Protein AF-W8EZS2-F1 (afdb_monomer_lite)

Foldseek 3Di:
DDDPVVVVPQALWDFDDPVQVVQFLVQLQVQLPDPDDLLRLLQQQDDPNFGFFWFKHFVVVVVCQLPQPQFFKKFWFWTWDWDDDPVDPDIGTYIWIWIFGAHPVRHTRGTIITGSDTDHDQDPDPPPDDDDPLVNQVNQFSVVSNVCSVVSNHDQQQQAALVTGNGGAMGGSVQVCVQCVLDPQFRMKIKGKTWDWDFDPPDDDDDPTDIDIHIWIKIFTFHDDDPPNVPVVCVVVVPDDDDDDDDDDGDRRDGIDTRPPDDHNVD

Structure (mmCIF, N/CA/C/O backbone):
data_AF-W8EZS2-F1
#
_entry.id   AF-W8EZS2-F1
#
loop_
_atom_site.group_PDB
_atom_site.id
_atom_site.type_symbol
_atom_site.label_atom_id
_atom_site.label_alt_id
_atom_site.label_comp_id
_atom_site.label_asym_id
_atom_site.label_entity_id
_atom_site.label_seq_id
_atom_site.pdbx_PDB_ins_code
_atom_site.Cartn_x
_atom_site.Cartn_y
_atom_site.Cartn_z
_atom_site.occupancy
_atom_site.B_iso_or_equiv
_atom_site.auth_seq_id
_atom_site.auth_comp_id
_atom_site.auth_asym_id
_atom_site.auth_atom_id
_atom_site.pdbx_PDB_model_num
ATOM 1 N N . MET A 1 1 ? -6.255 6.259 36.143 1.00 39.00 1 MET A N 1
ATOM 2 C CA . MET A 1 1 ? -6.232 7.577 35.479 1.00 39.00 1 MET A CA 1
ATOM 3 C C . MET A 1 1 ? -4.845 7.708 34.880 1.00 39.00 1 MET A C 1
ATOM 5 O O . MET A 1 1 ? -3.904 7.893 35.636 1.00 39.00 1 MET A O 1
ATOM 9 N N . ILE A 1 2 ? -4.689 7.408 33.590 1.00 38.88 2 ILE A N 1
ATOM 10 C CA . ILE A 1 2 ? -3.393 7.542 32.910 1.00 38.88 2 ILE A CA 1
ATOM 11 C C . ILE A 1 2 ? -3.290 9.003 32.474 1.00 38.88 2 ILE A C 1
ATOM 13 O O . ILE A 1 2 ? -4.249 9.541 31.923 1.00 38.88 2 ILE A O 1
ATOM 17 N N . ASP A 1 3 ? -2.176 9.636 32.821 1.00 40.31 3 ASP A N 1
ATOM 18 C CA . ASP A 1 3 ? -1.890 11.050 32.593 1.00 40.31 3 ASP A CA 1
ATOM 19 C C . ASP A 1 3 ? -1.897 11.386 31.088 1.00 40.31 3 ASP A C 1
ATOM 21 O O . ASP A 1 3 ? -1.366 10.631 30.266 1.00 40.31 3 ASP A O 1
ATOM 25 N N . ALA A 1 4 ? -2.494 12.524 30.728 1.00 42.69 4 ALA A N 1
ATOM 26 C CA . ALA A 1 4 ? -2.573 13.027 29.359 1.00 42.69 4 ALA A CA 1
ATOM 27 C C . ALA A 1 4 ? -1.178 13.273 28.750 1.00 42.69 4 ALA A C 1
ATOM 29 O O . ALA A 1 4 ? -1.006 13.141 27.536 1.00 42.69 4 ALA A O 1
ATOM 30 N N . ASP A 1 5 ? -0.161 13.524 29.581 1.00 39.09 5 ASP A N 1
ATOM 31 C CA . ASP A 1 5 ? 1.232 13.638 29.130 1.00 39.09 5 ASP A CA 1
ATOM 32 C C . ASP A 1 5 ? 1.891 12.274 28.851 1.00 39.09 5 ASP A C 1
ATOM 34 O O . ASP A 1 5 ? 2.787 12.177 28.011 1.00 39.09 5 ASP A O 1
ATOM 38 N N . THR A 1 6 ? 1.383 11.181 29.437 1.00 36.75 6 THR A N 1
ATOM 39 C CA . THR A 1 6 ? 1.792 9.813 29.058 1.00 36.75 6 THR A CA 1
ATOM 40 C C . THR A 1 6 ? 1.164 9.400 27.720 1.00 36.75 6 THR A C 1
ATOM 42 O O . THR A 1 6 ? 1.800 8.710 26.927 1.00 36.75 6 THR A O 1
ATOM 45 N N . GLN A 1 7 ? -0.042 9.888 27.399 1.00 39.47 7 GLN A N 1
ATOM 46 C CA . GLN A 1 7 ? -0.654 9.693 26.075 1.00 39.47 7 GLN A CA 1
ATOM 47 C C . GLN A 1 7 ? 0.057 10.470 24.957 1.00 39.47 7 GLN A C 1
ATOM 49 O O . GLN A 1 7 ? 0.076 10.012 23.816 1.00 39.47 7 GLN A O 1
ATOM 54 N N . LYS A 1 8 ? 0.680 11.613 25.268 1.00 38.09 8 LYS A N 1
ATOM 55 C CA . LYS A 1 8 ? 1.351 12.475 24.279 1.00 38.09 8 LYS A CA 1
ATOM 56 C C . LYS A 1 8 ? 2.717 11.957 23.806 1.00 38.09 8 LYS A C 1
ATOM 58 O O . LYS A 1 8 ? 3.214 12.416 22.784 1.00 38.09 8 LYS A O 1
ATOM 63 N N . SER A 1 9 ? 3.312 11.012 24.535 1.00 40.28 9 SER A N 1
ATOM 64 C CA . SER A 1 9 ? 4.670 10.490 24.298 1.00 40.28 9 SER A CA 1
ATOM 65 C C . SER A 1 9 ? 4.704 9.118 23.593 1.00 40.28 9 SER A C 1
ATOM 67 O O . SER A 1 9 ? 5.762 8.664 23.163 1.00 40.28 9 SER A O 1
ATOM 69 N N . LEU A 1 10 ? 3.558 8.441 23.444 1.00 43.66 10 LEU A N 1
ATOM 70 C CA . LEU A 1 10 ? 3.517 7.007 23.104 1.00 43.66 10 LEU A CA 1
ATOM 71 C C . LEU A 1 10 ? 2.937 6.655 21.728 1.00 43.66 10 LEU A C 1
ATOM 73 O O . LEU A 1 10 ? 2.826 5.472 21.421 1.00 43.66 10 LEU A O 1
ATOM 77 N N . LEU A 1 11 ? 2.592 7.642 20.899 1.00 53.47 11 LEU A N 1
ATOM 78 C CA . LEU A 1 11 ? 2.133 7.398 19.531 1.00 53.47 11 LEU A CA 1
ATOM 79 C C . LEU A 1 11 ? 2.961 8.235 18.553 1.00 53.47 11 LEU A C 1
ATOM 81 O O . LEU A 1 11 ? 2.702 9.421 18.363 1.00 53.47 11 LEU A O 1
ATOM 85 N N . LYS A 1 12 ? 3.974 7.627 17.927 1.00 65.50 12 LYS A N 1
ATOM 86 C CA . LYS A 1 12 ? 4.725 8.213 16.801 1.00 65.50 12 LYS A CA 1
ATOM 87 C C . LYS A 1 12 ? 3.936 8.159 15.498 1.00 65.50 12 LYS A C 1
ATOM 89 O O . LYS A 1 12 ? 4.424 8.602 14.461 1.00 65.50 12 LYS A O 1
ATOM 94 N N . THR A 1 13 ? 2.727 7.612 15.523 1.00 64.81 13 THR A N 1
ATOM 95 C CA . THR A 1 13 ? 1.871 7.565 14.347 1.00 64.81 13 THR A CA 1
ATOM 96 C C . THR A 1 13 ? 1.404 8.949 13.917 1.00 64.81 13 THR A C 1
ATOM 98 O O . THR A 1 13 ? 0.951 9.766 14.719 1.00 64.81 13 THR A O 1
ATOM 101 N N . ARG A 1 14 ? 1.452 9.179 12.605 1.00 82.88 14 ARG A N 1
ATOM 102 C CA . ARG A 1 14 ? 0.989 10.410 11.983 1.00 82.88 14 ARG A CA 1
ATOM 103 C C . ARG A 1 14 ? -0.440 10.251 11.466 1.00 82.88 14 ARG A C 1
ATOM 105 O O . ARG A 1 14 ? -0.706 9.465 10.555 1.00 82.88 14 ARG A O 1
ATOM 112 N N . LEU A 1 15 ? -1.348 11.024 12.051 1.00 92.50 15 LEU A N 1
ATOM 113 C CA . LEU A 1 15 ? -2.693 11.240 11.523 1.00 92.50 15 LEU A CA 1
ATOM 114 C C . LEU A 1 15 ? -2.638 12.287 10.411 1.00 92.50 15 LEU A C 1
ATOM 116 O O . LEU A 1 15 ? -1.859 13.238 10.508 1.00 92.50 15 LEU A O 1
ATOM 120 N N . ILE A 1 16 ? -3.475 12.124 9.391 1.00 95.38 16 ILE A N 1
ATOM 121 C CA . ILE A 1 16 ? -3.675 13.137 8.350 1.00 95.38 16 ILE A CA 1
ATOM 122 C C . ILE A 1 16 ? -5.139 13.576 8.305 1.00 95.38 16 ILE A C 1
ATOM 124 O O . ILE A 1 16 ? -6.050 12.829 8.675 1.00 95.38 16 ILE A O 1
ATOM 128 N N . SER A 1 17 ? -5.366 14.811 7.874 1.00 96.81 17 SER A N 1
ATOM 129 C CA . SER A 1 17 ? -6.704 15.356 7.646 1.00 96.81 17 SER A CA 1
ATOM 130 C C . SER A 1 17 ? -7.375 14.726 6.417 1.00 96.81 17 SER A C 1
ATOM 132 O O . SER A 1 17 ? -6.712 14.140 5.562 1.00 96.81 17 SER A O 1
ATOM 134 N N . SER A 1 18 ? -8.699 14.885 6.286 1.00 97.06 18 SER A N 1
ATOM 135 C CA . SER A 1 18 ? -9.408 14.455 5.068 1.00 97.06 18 SER A CA 1
ATOM 136 C C . SER A 1 18 ? -8.905 15.177 3.821 1.00 97.06 18 SER A C 1
ATOM 138 O O . SER A 1 18 ? -8.807 14.559 2.771 1.00 97.06 18 SER A O 1
ATOM 140 N N . LEU A 1 19 ? -8.543 16.459 3.948 1.00 97.44 19 LEU A N 1
ATOM 141 C CA . LEU A 1 19 ? -7.996 17.232 2.837 1.00 97.44 19 LEU A CA 1
ATOM 142 C C . LEU A 1 19 ? -6.654 16.655 2.370 1.00 97.44 19 LEU A C 1
ATOM 144 O O . LEU A 1 19 ? -6.478 16.420 1.181 1.00 97.44 19 LEU A O 1
ATOM 148 N N . GLU A 1 20 ? -5.739 16.362 3.301 1.00 97.12 20 GLU A N 1
ATOM 149 C CA . GLU A 1 20 ? -4.461 15.716 2.969 1.00 97.12 20 GLU A CA 1
ATOM 150 C C . GLU A 1 20 ? -4.674 14.335 2.338 1.00 97.12 20 GLU A C 1
ATOM 152 O O . GLU A 1 20 ? -4.019 14.003 1.353 1.00 97.12 20 GLU A O 1
ATOM 157 N N . TYR A 1 21 ? -5.605 13.538 2.871 1.00 97.75 21 TYR A N 1
ATOM 158 C CA . TYR A 1 21 ? -5.967 12.248 2.284 1.00 97.75 21 TYR A CA 1
ATOM 159 C C . TYR A 1 21 ? -6.437 12.399 0.830 1.00 97.75 21 TYR A C 1
ATOM 161 O O . TYR A 1 21 ? -5.909 11.723 -0.058 1.00 97.75 21 TYR A O 1
ATOM 169 N N . ASP A 1 22 ? -7.383 13.307 0.578 1.00 97.94 22 ASP A N 1
ATOM 170 C CA . ASP A 1 22 ? -7.938 13.541 -0.755 1.00 97.94 22 ASP A CA 1
ATOM 171 C C . ASP A 1 22 ? -6.851 14.011 -1.730 1.00 97.94 22 ASP A C 1
ATOM 173 O O . ASP A 1 22 ? -6.770 13.522 -2.859 1.00 97.94 22 ASP A O 1
ATOM 177 N N . GLU A 1 23 ? -5.963 14.903 -1.287 1.00 97.69 23 GLU A N 1
ATOM 178 C CA . GLU A 1 23 ? -4.818 15.366 -2.071 1.00 97.69 23 GLU A CA 1
ATOM 179 C C . GLU A 1 23 ? -3.861 14.223 -2.422 1.00 97.69 23 GLU A C 1
ATOM 181 O O . GLU A 1 23 ? -3.462 14.083 -3.582 1.00 97.69 23 GLU A O 1
ATOM 186 N N . TRP A 1 24 ? -3.492 13.387 -1.449 1.00 97.56 24 TRP A N 1
ATOM 187 C CA . TRP A 1 24 ? -2.514 12.319 -1.656 1.00 97.56 24 TRP A CA 1
ATOM 188 C C . TRP A 1 24 ? -3.057 11.229 -2.577 1.00 97.56 24 TRP A C 1
ATOM 190 O O . TRP A 1 24 ? -2.354 10.799 -3.497 1.00 97.56 24 TRP A O 1
ATOM 200 N N . VAL A 1 25 ? -4.307 10.806 -2.371 1.00 97.56 25 VAL A N 1
ATOM 201 C CA . VAL A 1 25 ? -4.972 9.821 -3.236 1.00 97.56 25 VAL A CA 1
ATOM 202 C C . VAL A 1 25 ? -5.169 10.390 -4.640 1.00 97.56 25 VAL A C 1
ATOM 204 O O . VAL A 1 25 ? -4.942 9.689 -5.624 1.00 97.56 25 VAL A O 1
ATOM 207 N N . LEU A 1 26 ? -5.513 11.675 -4.771 1.00 96.56 26 LEU A N 1
ATOM 208 C CA . LEU A 1 26 ? -5.610 12.325 -6.077 1.00 96.56 26 LEU A CA 1
ATOM 209 C C . LEU A 1 26 ? -4.254 12.373 -6.795 1.00 96.56 26 LEU A C 1
ATOM 211 O O . LEU A 1 26 ? -4.197 12.141 -8.002 1.00 96.56 26 LEU A O 1
ATOM 215 N N . ASN A 1 27 ? -3.163 12.662 -6.083 1.00 95.62 27 ASN A N 1
ATOM 216 C CA . ASN A 1 27 ? -1.819 12.666 -6.662 1.00 95.62 27 ASN A CA 1
ATOM 217 C C . ASN A 1 27 ? -1.407 11.278 -7.157 1.00 95.62 27 ASN A C 1
ATOM 219 O O . ASN A 1 27 ? -0.846 11.176 -8.248 1.00 95.62 27 ASN A O 1
ATOM 223 N N . TRP A 1 28 ? -1.730 10.224 -6.404 1.00 95.88 28 TRP A N 1
ATOM 224 C CA . TRP A 1 28 ? -1.539 8.845 -6.852 1.00 95.88 28 TRP A CA 1
ATOM 225 C C . TRP A 1 28 ? -2.408 8.519 -8.074 1.00 95.88 28 TRP A C 1
ATOM 227 O O . TRP A 1 28 ? -1.915 8.018 -9.079 1.00 95.88 28 TRP A O 1
ATOM 237 N N . LYS A 1 29 ? -3.691 8.889 -8.062 1.00 94.75 29 LYS A N 1
ATOM 238 C CA . LYS A 1 29 ? -4.594 8.655 -9.195 1.00 94.75 29 LYS A CA 1
ATOM 239 C C . LYS A 1 29 ? -4.140 9.356 -10.480 1.00 94.75 29 LYS A C 1
ATOM 241 O O . LYS A 1 29 ? -4.300 8.805 -11.562 1.00 94.75 29 LYS A O 1
ATOM 246 N N . LYS A 1 30 ? -3.542 10.548 -10.385 1.00 93.69 30 LYS A N 1
ATOM 247 C CA . LYS A 1 30 ? -2.995 11.271 -11.549 1.00 93.69 30 LYS A CA 1
ATOM 248 C C . LYS A 1 30 ? -1.901 10.492 -12.285 1.00 93.69 30 LYS A C 1
ATOM 250 O O . LYS A 1 30 ? -1.711 10.744 -13.472 1.00 93.69 30 LYS A O 1
ATOM 255 N N . GLN A 1 31 ? -1.235 9.540 -11.625 1.00 92.19 31 GLN A N 1
ATOM 256 C CA . GLN A 1 31 ? -0.214 8.704 -12.259 1.00 92.19 31 GLN A CA 1
ATOM 257 C C . GLN A 1 31 ? -0.797 7.773 -13.336 1.00 92.19 31 GLN A C 1
ATOM 259 O O . GLN A 1 31 ? -0.062 7.344 -14.216 1.00 92.19 31 GLN A O 1
ATOM 264 N N . GLU A 1 32 ? -2.111 7.511 -13.320 1.00 89.94 32 GLU A N 1
ATOM 265 C CA . GLU A 1 32 ? -2.804 6.672 -14.313 1.00 89.94 32 GLU A CA 1
ATOM 266 C C . GLU A 1 32 ? -2.699 7.226 -15.744 1.00 89.94 32 GLU A C 1
ATOM 268 O O . GLU A 1 32 ? -2.645 6.471 -16.711 1.00 89.94 32 GLU A O 1
ATOM 273 N N . TYR A 1 33 ? -2.657 8.553 -15.882 1.00 87.25 33 TYR A N 1
ATOM 274 C CA . TYR A 1 33 ? -2.598 9.240 -17.179 1.00 87.25 33 TYR A CA 1
ATOM 275 C C . TYR A 1 33 ? -1.255 9.925 -17.422 1.00 87.25 33 TYR A C 1
ATOM 277 O O . TYR A 1 33 ? -1.076 10.599 -18.437 1.00 87.25 33 TYR A O 1
ATOM 285 N N . ALA A 1 34 ? -0.330 9.821 -16.471 1.00 83.19 34 ALA A N 1
ATOM 286 C CA . ALA A 1 34 ? 0.939 10.504 -16.558 1.00 83.19 34 ALA A CA 1
ATOM 287 C C . ALA A 1 34 ? 1.900 9.703 -17.447 1.00 83.19 34 ALA A C 1
ATOM 289 O O . ALA A 1 34 ? 2.118 8.509 -17.243 1.00 83.19 34 ALA A O 1
ATOM 290 N N . THR A 1 35 ? 2.503 10.369 -18.431 1.00 76.56 35 THR A N 1
ATOM 291 C CA . THR A 1 35 ? 3.562 9.782 -19.262 1.00 76.56 35 THR A CA 1
ATOM 292 C C . THR A 1 35 ? 4.868 9.786 -18.477 1.00 76.56 35 THR A C 1
ATOM 294 O O . THR A 1 35 ? 5.719 10.648 -18.673 1.00 76.56 35 THR A O 1
ATOM 297 N N . ILE A 1 36 ? 4.980 8.852 -17.539 1.00 74.75 36 ILE A N 1
ATOM 298 C CA . ILE A 1 36 ? 6.105 8.737 -16.611 1.00 74.75 36 ILE A CA 1
ATOM 299 C C . ILE A 1 36 ? 7.027 7.632 -17.100 1.00 74.75 36 ILE A C 1
ATOM 301 O O . ILE A 1 36 ? 6.581 6.522 -17.403 1.00 74.75 36 ILE A O 1
ATOM 305 N N . LEU A 1 37 ? 8.319 7.934 -17.186 1.00 76.62 37 LEU A N 1
ATOM 306 C CA . LEU A 1 37 ? 9.325 6.951 -17.573 1.00 76.62 37 LEU A CA 1
ATOM 307 C C . LEU A 1 37 ? 9.541 5.940 -16.426 1.00 76.62 37 LEU A C 1
ATOM 309 O O . LEU A 1 37 ? 9.412 6.307 -15.260 1.00 76.62 37 LEU A O 1
ATOM 313 N N . PRO A 1 38 ? 9.912 4.673 -16.693 1.00 75.44 38 PRO A N 1
ATOM 314 C CA . PRO A 1 38 ? 10.072 3.659 -15.634 1.00 75.44 38 PRO A CA 1
ATOM 315 C C . PRO A 1 38 ? 10.995 4.079 -14.469 1.00 75.44 38 PRO A C 1
ATOM 317 O O . PRO A 1 38 ? 10.707 3.852 -13.294 1.00 75.44 38 PRO A O 1
ATOM 320 N N . HIS A 1 39 ? 12.077 4.803 -14.761 1.00 76.88 39 HIS A N 1
ATOM 321 C CA . HIS A 1 39 ? 12.980 5.291 -13.716 1.00 76.88 39 HIS A CA 1
ATOM 322 C C . HIS A 1 39 ? 12.327 6.332 -12.787 1.00 76.88 39 HIS A C 1
ATOM 324 O O . HIS A 1 39 ? 12.715 6.450 -11.627 1.00 76.88 39 HIS A O 1
ATOM 330 N N . GLU A 1 40 ? 11.329 7.080 -13.261 1.00 85.44 40 GLU A N 1
ATOM 331 C CA . GLU A 1 40 ? 10.578 8.048 -12.457 1.00 85.44 40 GLU A CA 1
ATOM 332 C C . GLU A 1 40 ? 9.571 7.344 -11.536 1.00 85.44 40 GLU A C 1
ATOM 334 O O . GLU A 1 40 ? 9.441 7.739 -10.379 1.00 85.44 40 GLU A O 1
ATOM 339 N N . TRP A 1 41 ? 8.957 6.238 -11.980 1.00 90.06 41 TRP A N 1
ATOM 340 C CA . TRP A 1 41 ? 8.145 5.365 -11.116 1.00 90.06 41 TRP A CA 1
ATOM 341 C C . TRP A 1 41 ? 8.952 4.841 -9.934 1.00 90.06 41 TRP A C 1
ATOM 343 O O . TRP A 1 41 ? 8.514 4.910 -8.788 1.00 90.06 41 TRP A O 1
ATOM 353 N N . SER A 1 42 ? 10.172 4.379 -10.201 1.00 89.75 42 SER A N 1
ATOM 354 C CA . SER A 1 42 ? 11.067 3.865 -9.164 1.00 89.75 42 SER A CA 1
ATOM 355 C C . SER A 1 42 ? 11.451 4.932 -8.128 1.00 89.75 42 SER A C 1
ATOM 357 O O . SER A 1 42 ? 11.689 4.598 -6.968 1.00 89.75 42 SER A O 1
ATOM 359 N N . ARG A 1 43 ? 11.480 6.223 -8.501 1.00 89.81 43 ARG A N 1
ATOM 360 C CA . ARG A 1 43 ? 11.761 7.330 -7.564 1.00 89.81 43 ARG A CA 1
ATOM 361 C C . ARG A 1 43 ? 10.647 7.547 -6.544 1.00 89.81 43 ARG A C 1
ATOM 363 O O . ARG A 1 43 ? 10.965 7.928 -5.424 1.00 89.81 43 ARG A O 1
ATOM 370 N N . LEU A 1 44 ? 9.389 7.254 -6.889 1.00 92.00 44 LEU A N 1
ATOM 371 C CA . LEU A 1 44 ? 8.252 7.366 -5.958 1.00 92.00 44 LEU A CA 1
ATOM 372 C C . LEU A 1 44 ? 8.418 6.461 -4.727 1.00 92.00 44 LEU A C 1
ATOM 374 O O . LEU A 1 44 ? 7.876 6.745 -3.660 1.00 92.00 44 LEU A O 1
ATOM 378 N N . PHE A 1 45 ? 9.186 5.380 -4.884 1.00 92.81 45 PHE A N 1
ATOM 379 C CA . PHE A 1 45 ? 9.479 4.382 -3.859 1.00 92.81 45 PHE A CA 1
ATOM 380 C C . PHE A 1 45 ? 10.912 4.502 -3.328 1.00 92.81 45 PHE A C 1
ATOM 382 O O . PHE A 1 45 ? 11.507 3.507 -2.912 1.00 92.81 45 PHE A O 1
ATOM 389 N N . LYS A 1 46 ? 11.490 5.709 -3.342 1.00 89.31 46 LYS A N 1
ATOM 390 C CA . LYS A 1 46 ? 12.746 6.007 -2.650 1.00 89.31 46 LYS A CA 1
ATOM 391 C C . LYS A 1 46 ? 12.494 6.975 -1.499 1.00 89.31 46 LYS A C 1
ATOM 393 O O . LYS A 1 46 ? 11.886 8.017 -1.699 1.00 89.31 46 LYS A O 1
ATOM 398 N N . HIS A 1 47 ? 13.036 6.661 -0.328 1.00 83.94 47 HIS A N 1
ATOM 399 C CA . HIS A 1 47 ? 13.121 7.589 0.803 1.00 83.94 47 HIS A CA 1
ATOM 400 C C . HIS A 1 47 ? 14.564 7.613 1.301 1.00 83.94 47 HIS A C 1
ATOM 402 O O . HIS A 1 47 ? 15.212 6.568 1.388 1.00 83.94 47 HIS A O 1
ATOM 408 N N . ASP A 1 48 ? 15.108 8.810 1.532 1.00 81.44 48 ASP A N 1
ATOM 409 C CA . ASP A 1 48 ? 16.528 9.031 1.850 1.00 81.44 48 ASP A CA 1
ATOM 410 C C . ASP A 1 48 ? 17.496 8.301 0.893 1.00 81.44 48 ASP A C 1
ATOM 412 O O . ASP A 1 48 ? 18.515 7.733 1.292 1.00 81.44 48 ASP A O 1
ATOM 416 N N . GLY A 1 49 ? 17.144 8.260 -0.398 1.00 83.12 49 GLY A N 1
ATOM 417 C CA . GLY A 1 49 ? 17.930 7.598 -1.446 1.00 83.12 49 GLY A CA 1
ATOM 418 C C . GLY A 1 49 ? 17.913 6.064 -1.408 1.00 83.12 49 GLY A C 1
ATOM 419 O O . GLY A 1 49 ? 18.575 5.432 -2.233 1.00 83.12 49 GLY A O 1
ATOM 420 N N . LYS A 1 50 ? 17.158 5.449 -0.494 1.00 88.38 50 LYS A N 1
ATOM 421 C CA . LYS A 1 50 ? 17.030 3.994 -0.354 1.00 88.38 50 LYS A CA 1
ATOM 422 C C . LYS A 1 50 ? 15.703 3.505 -0.917 1.00 88.38 50 LYS A C 1
ATOM 424 O O . LYS A 1 50 ? 14.691 4.189 -0.807 1.00 88.38 50 LYS A O 1
ATOM 429 N N . VAL A 1 51 ? 15.715 2.297 -1.481 1.00 90.00 51 VAL A N 1
ATOM 430 C CA . VAL A 1 51 ? 14.503 1.610 -1.945 1.00 90.00 51 VAL A CA 1
ATOM 431 C C . VAL A 1 51 ? 13.593 1.332 -0.759 1.00 90.00 51 VAL A C 1
ATOM 433 O O . VAL A 1 51 ? 14.011 0.713 0.219 1.00 90.00 51 VAL A O 1
ATOM 436 N N . LEU A 1 52 ? 12.347 1.766 -0.874 1.00 91.94 52 LEU A N 1
ATOM 437 C CA . LEU A 1 52 ? 11.300 1.498 0.086 1.00 91.94 52 LEU A CA 1
ATOM 438 C C . LEU A 1 52 ? 10.801 0.057 -0.083 1.00 91.94 52 LEU A C 1
ATOM 440 O O . LEU A 1 52 ? 10.258 -0.298 -1.126 1.00 91.94 52 LEU A O 1
ATOM 444 N N . THR A 1 53 ? 10.973 -0.783 0.934 1.00 91.00 53 THR A N 1
ATOM 445 C CA . THR A 1 53 ? 10.529 -2.191 0.947 1.00 91.00 53 THR A CA 1
ATOM 446 C C . THR A 1 53 ? 9.278 -2.423 1.790 1.00 91.00 53 THR A C 1
ATOM 448 O O . THR A 1 53 ? 8.743 -3.528 1.823 1.00 91.00 53 THR A O 1
ATOM 451 N N . GLY A 1 54 ? 8.786 -1.391 2.470 1.00 92.00 54 GLY A N 1
ATOM 452 C CA . GLY A 1 54 ? 7.590 -1.477 3.291 1.00 92.00 54 GLY A CA 1
ATOM 453 C C . GLY A 1 54 ? 7.441 -0.296 4.231 1.00 92.00 54 GLY A C 1
ATOM 454 O O . GLY A 1 54 ? 8.246 0.632 4.244 1.00 92.00 54 GLY A O 1
ATOM 455 N N . VAL A 1 55 ? 6.408 -0.356 5.053 1.00 91.56 55 VAL A N 1
ATOM 456 C CA . VAL A 1 55 ? 6.070 0.666 6.037 1.00 91.56 55 VAL A CA 1
ATOM 457 C C . VAL A 1 55 ? 5.774 0.035 7.389 1.00 91.56 55 VAL A C 1
ATOM 459 O O . VAL A 1 55 ? 5.366 -1.122 7.471 1.00 91.56 55 VAL A O 1
ATOM 462 N N . THR A 1 56 ? 5.957 0.799 8.463 1.00 89.44 56 THR A N 1
ATOM 463 C CA . THR A 1 56 ? 5.689 0.338 9.829 1.00 89.44 56 THR A CA 1
ATOM 464 C C . THR A 1 56 ? 4.612 1.188 10.501 1.00 89.44 56 THR A C 1
ATOM 466 O O . THR A 1 56 ? 4.622 2.421 10.426 1.00 89.44 56 THR A O 1
ATOM 469 N N . PHE A 1 57 ? 3.694 0.502 11.178 1.00 88.75 57 PHE A N 1
ATOM 470 C CA . PHE A 1 57 ? 2.646 1.052 12.027 1.00 88.75 57 PHE A CA 1
ATOM 471 C C . PHE A 1 57 ? 2.852 0.581 13.464 1.00 88.75 57 PHE A C 1
ATOM 473 O O . PHE A 1 57 ? 3.265 -0.554 13.716 1.00 88.75 57 PHE A O 1
ATOM 480 N N . GLU A 1 58 ? 2.546 1.448 14.423 1.00 86.06 58 GLU A N 1
ATOM 481 C CA . GLU A 1 58 ? 2.544 1.057 15.829 1.00 86.06 58 GLU A CA 1
ATOM 482 C C . GLU A 1 58 ? 1.369 0.116 16.081 1.00 86.06 58 GLU A C 1
ATOM 484 O O . GLU A 1 58 ? 0.243 0.371 15.638 1.00 86.06 58 GLU A O 1
ATOM 489 N N . PHE A 1 59 ? 1.604 -0.960 16.834 1.00 84.81 59 PHE A N 1
ATOM 490 C CA . PHE A 1 59 ? 0.536 -1.909 17.145 1.00 84.81 59 PHE A CA 1
ATOM 491 C C . PHE A 1 59 ? -0.624 -1.237 17.894 1.00 84.81 59 PHE A C 1
ATOM 493 O O . PHE A 1 59 ? -1.781 -1.584 17.670 1.00 84.81 59 PHE A O 1
ATOM 500 N N . ALA A 1 60 ? -0.340 -0.232 18.731 1.00 84.56 60 ALA A N 1
ATOM 501 C CA . ALA A 1 60 ? -1.357 0.545 19.441 1.00 84.56 60 ALA A CA 1
ATOM 502 C C . ALA A 1 60 ? -2.335 1.257 18.488 1.00 84.56 60 ALA A C 1
ATOM 504 O O . ALA A 1 60 ? -3.537 1.288 18.748 1.00 84.56 60 ALA A O 1
ATOM 505 N N . VAL A 1 61 ? -1.845 1.772 17.357 1.00 86.62 61 VAL A N 1
ATOM 506 C CA . VAL A 1 61 ? -2.696 2.416 16.351 1.00 86.62 61 VAL A CA 1
ATOM 507 C C . VAL A 1 61 ? -3.558 1.419 15.613 1.00 86.62 61 VAL A C 1
ATOM 509 O O . VAL A 1 61 ? -4.756 1.648 15.461 1.00 86.62 61 VAL A O 1
ATOM 512 N N . LEU A 1 62 ? -2.980 0.304 15.176 1.00 88.00 62 LEU A N 1
ATOM 513 C CA . LEU A 1 62 ? -3.783 -0.738 14.549 1.00 88.00 62 LEU A CA 1
ATOM 514 C C . LEU A 1 62 ? -4.801 -1.307 15.532 1.00 88.00 62 LEU A C 1
ATOM 516 O O . LEU A 1 62 ? -5.949 -1.506 15.164 1.00 88.00 62 LEU A O 1
ATOM 520 N N . SER A 1 63 ? -4.434 -1.472 16.800 1.00 87.19 63 SER A N 1
ATOM 521 C CA . SER A 1 63 ? -5.370 -1.880 17.847 1.00 87.19 63 SER A CA 1
ATOM 522 C C . SER A 1 63 ? -6.528 -0.895 17.977 1.00 87.19 63 SER A C 1
ATOM 524 O O . SER A 1 63 ? -7.675 -1.323 18.057 1.00 87.19 63 SER A O 1
ATOM 526 N N . TYR A 1 64 ? -6.264 0.415 17.947 1.00 90.62 64 TYR A N 1
ATOM 527 C CA . TYR A 1 64 ? -7.315 1.434 17.948 1.00 90.62 64 TYR A CA 1
ATOM 528 C C . TYR A 1 64 ? -8.220 1.322 16.709 1.00 90.62 64 TYR A C 1
ATOM 530 O O . TYR A 1 64 ? -9.438 1.226 16.844 1.00 90.62 64 TYR A O 1
ATOM 538 N N . LEU A 1 65 ? -7.631 1.261 15.510 1.00 92.62 65 LEU A N 1
ATOM 539 C CA . LEU A 1 65 ? -8.354 1.095 14.244 1.00 92.62 65 LEU A CA 1
ATOM 540 C C . LEU A 1 65 ? -9.280 -0.131 14.274 1.00 92.62 65 LEU A C 1
ATOM 542 O O . LEU A 1 65 ? -10.444 -0.035 13.901 1.00 92.62 65 LEU A O 1
ATOM 546 N N . LEU A 1 66 ? -8.774 -1.271 14.743 1.00 91.25 66 LEU A N 1
ATOM 547 C CA . LEU A 1 66 ? -9.478 -2.557 14.710 1.00 91.25 66 LEU A CA 1
ATOM 548 C C . LEU A 1 66 ? -10.496 -2.721 15.840 1.00 91.25 66 LEU A C 1
ATOM 550 O O . LEU A 1 66 ? -11.431 -3.504 15.711 1.00 91.25 66 LEU A O 1
ATOM 554 N N . SER A 1 67 ? -10.315 -2.001 16.949 1.00 92.06 67 SER A N 1
ATOM 555 C CA . SER A 1 67 ? -11.245 -2.006 18.084 1.00 92.06 67 SER A CA 1
ATOM 556 C C . SER A 1 67 ? -12.313 -0.917 17.992 1.00 92.06 67 SER A C 1
ATOM 558 O O . SER A 1 67 ? -13.210 -0.883 18.837 1.00 92.06 67 SER A O 1
ATOM 560 N N . THR A 1 68 ? -12.249 -0.037 16.985 1.00 94.94 68 THR A N 1
ATOM 561 C CA . THR A 1 68 ? -13.241 1.028 16.819 1.00 94.94 68 THR A CA 1
ATOM 562 C C . THR A 1 68 ? -14.613 0.417 16.500 1.00 94.94 68 THR A C 1
ATOM 564 O O . THR A 1 68 ? -14.745 -0.299 15.502 1.00 94.94 68 THR A O 1
ATOM 567 N N . PRO A 1 69 ? -15.653 0.681 17.317 1.00 96.25 69 PRO A N 1
ATOM 568 C CA . PRO A 1 69 ? -16.982 0.136 17.076 1.00 96.25 69 PRO A CA 1
ATOM 569 C C . PRO A 1 69 ? -17.525 0.535 15.704 1.00 96.25 69 PRO A C 1
ATOM 571 O O . PRO A 1 69 ? -17.414 1.687 15.294 1.00 96.25 69 PRO A O 1
ATOM 574 N N . GLY A 1 70 ? -18.147 -0.418 15.013 1.00 95.75 70 GLY A N 1
ATOM 575 C CA . GLY A 1 70 ? -18.767 -0.184 13.709 1.00 95.75 70 GLY A CA 1
ATOM 576 C C . GLY A 1 70 ? -17.835 -0.371 12.513 1.00 95.75 70 GLY A C 1
ATOM 577 O O . GLY A 1 70 ? -18.338 -0.467 11.399 1.00 95.75 70 GLY A O 1
ATOM 578 N N . VAL A 1 71 ? -16.517 -0.507 12.712 1.00 97.50 71 VAL A N 1
ATOM 579 C CA . VAL A 1 71 ? -15.610 -0.888 11.619 1.00 97.50 71 VAL A CA 1
ATOM 580 C C . VAL A 1 71 ? -16.000 -2.273 11.102 1.00 97.50 71 VAL A C 1
ATOM 582 O O . VAL A 1 71 ? -16.030 -3.249 11.846 1.00 97.50 71 VAL A O 1
ATOM 585 N N . ALA A 1 72 ? -16.285 -2.356 9.808 1.00 96.44 72 ALA A N 1
ATOM 586 C CA . ALA A 1 72 ? -16.560 -3.599 9.097 1.00 96.44 72 ALA A CA 1
ATOM 587 C C . ALA A 1 72 ? -15.435 -3.945 8.116 1.00 96.44 72 ALA A C 1
ATOM 589 O O . ALA A 1 72 ? -15.124 -5.117 7.910 1.00 96.44 72 ALA A O 1
ATOM 590 N N . THR A 1 73 ? -14.813 -2.928 7.516 1.00 96.19 73 THR A N 1
ATOM 591 C CA . THR A 1 73 ? -13.728 -3.073 6.543 1.00 96.19 73 THR A CA 1
ATOM 592 C C . THR A 1 73 ? -12.611 -2.092 6.862 1.00 96.19 73 THR A C 1
ATOM 594 O O . THR A 1 73 ? -12.863 -0.910 7.088 1.00 96.19 73 THR A O 1
ATOM 597 N N . VAL A 1 74 ? -11.364 -2.553 6.822 1.00 95.31 74 VAL A N 1
ATOM 598 C CA . VAL A 1 74 ? -10.193 -1.673 6.811 1.00 95.31 74 VAL A CA 1
ATOM 599 C C . VAL A 1 74 ? -9.785 -1.430 5.367 1.00 95.31 74 VAL A C 1
ATOM 601 O O . VAL A 1 74 ? -9.589 -2.361 4.583 1.00 95.31 74 VAL A O 1
ATOM 604 N N . LYS A 1 75 ? -9.635 -0.161 5.016 1.00 95.94 75 LYS A N 1
ATOM 605 C CA . LYS A 1 75 ? -9.127 0.282 3.727 1.00 95.94 75 LYS A CA 1
ATOM 606 C C . LYS A 1 75 ? -7.667 0.662 3.867 1.00 95.94 75 LYS A C 1
ATOM 608 O O . LYS A 1 75 ? -7.307 1.460 4.727 1.00 95.94 75 LYS A O 1
ATOM 613 N N . MET A 1 76 ? -6.850 0.112 2.981 1.00 95.31 76 MET A N 1
ATOM 614 C CA . MET A 1 76 ? -5.480 0.549 2.750 1.00 95.31 76 MET A CA 1
ATOM 615 C C . MET A 1 76 ? -5.471 1.288 1.418 1.00 95.31 76 MET A C 1
ATOM 617 O O . MET A 1 76 ? -5.909 0.740 0.407 1.00 95.31 76 MET A O 1
ATOM 621 N N . ARG A 1 77 ? -5.061 2.552 1.398 1.00 96.81 77 ARG A N 1
ATOM 622 C CA . ARG A 1 77 ? -5.028 3.378 0.188 1.00 96.81 77 ARG A CA 1
ATOM 623 C C . ARG A 1 77 ? -3.626 3.847 -0.113 1.00 96.81 77 ARG A C 1
ATOM 625 O O . ARG A 1 77 ? -2.843 4.102 0.797 1.00 96.81 77 ARG A O 1
ATOM 632 N N . PHE A 1 78 ? -3.342 3.944 -1.401 1.00 96.31 78 PHE A N 1
ATOM 633 C CA . PHE A 1 78 ? -2.089 4.475 -1.905 1.00 96.31 78 PHE A CA 1
ATOM 634 C C . PHE A 1 78 ? -2.220 5.976 -2.096 1.00 96.31 78 PHE A C 1
ATOM 636 O O . PHE A 1 78 ? -3.217 6.460 -2.633 1.00 96.31 78 PHE A O 1
ATOM 643 N N . GLY A 1 79 ? -1.212 6.706 -1.637 1.00 96.56 79 GLY A N 1
ATOM 644 C CA . GLY A 1 79 ? -1.146 8.149 -1.775 1.00 96.56 79 GLY A CA 1
ATOM 645 C C . GLY A 1 79 ? 0.253 8.604 -2.156 1.00 96.56 79 GLY A C 1
ATOM 646 O O . GLY A 1 79 ? 1.239 7.968 -1.785 1.00 96.56 79 GLY A O 1
ATOM 647 N N . LEU A 1 80 ? 0.329 9.724 -2.875 1.00 95.94 80 LEU A N 1
ATOM 648 C CA . LEU A 1 80 ? 1.582 10.434 -3.118 1.00 95.94 80 LEU A CA 1
ATOM 649 C C . LEU A 1 80 ? 1.574 11.756 -2.371 1.00 95.94 80 LEU A C 1
ATOM 651 O O . LEU A 1 80 ? 0.821 12.681 -2.702 1.00 95.94 80 LEU A O 1
ATOM 655 N N . ARG A 1 81 ? 2.456 11.851 -1.382 1.00 94.62 81 ARG A N 1
ATOM 656 C CA . ARG A 1 81 ? 2.717 13.105 -0.696 1.00 94.62 81 ARG A CA 1
ATOM 657 C C . ARG A 1 81 ? 3.716 13.907 -1.511 1.00 94.62 81 ARG A C 1
ATOM 659 O O . ARG A 1 81 ? 4.820 13.441 -1.780 1.00 94.62 81 ARG A O 1
ATOM 666 N N . LYS A 1 82 ? 3.339 15.136 -1.843 1.00 92.50 82 LYS A N 1
ATOM 667 C CA . LYS A 1 82 ? 4.249 16.130 -2.411 1.00 92.50 82 LYS A CA 1
ATOM 668 C C . LYS A 1 82 ? 4.966 16.865 -1.290 1.00 92.50 82 LYS A C 1
ATOM 670 O O . LYS A 1 82 ? 4.349 17.217 -0.281 1.00 92.50 82 LYS A O 1
ATOM 675 N N . TRP A 1 83 ? 6.259 17.091 -1.451 1.00 86.81 83 TRP A N 1
ATOM 676 C CA . TRP A 1 83 ? 7.046 17.886 -0.522 1.00 86.81 83 TRP A CA 1
ATOM 677 C C . TRP A 1 83 ? 8.216 18.558 -1.241 1.00 86.81 83 TRP A C 1
ATOM 679 O O . TRP A 1 83 ? 8.615 18.151 -2.328 1.00 86.81 83 TRP A O 1
ATOM 689 N N . HIS A 1 84 ? 8.755 19.605 -0.626 1.00 83.75 84 HIS A N 1
ATOM 690 C CA . HIS A 1 84 ? 9.896 20.350 -1.145 1.00 83.75 84 HIS A CA 1
ATOM 691 C C . HIS A 1 84 ? 11.019 20.310 -0.118 1.00 83.75 84 HIS A C 1
ATOM 693 O O . HIS A 1 84 ? 10.766 20.456 1.084 1.00 83.75 84 HIS A O 1
ATOM 699 N N . THR A 1 85 ? 12.255 20.124 -0.576 1.00 79.31 85 THR A N 1
ATOM 700 C CA . THR A 1 85 ? 13.412 20.425 0.268 1.00 79.31 85 THR A CA 1
ATOM 701 C C . THR A 1 85 ? 13.536 21.948 0.376 1.00 79.31 85 THR A C 1
ATOM 703 O O . THR A 1 85 ? 13.305 22.648 -0.605 1.00 79.31 85 THR A O 1
ATOM 706 N N . PRO A 1 86 ? 13.929 22.513 1.530 1.00 79.56 86 PRO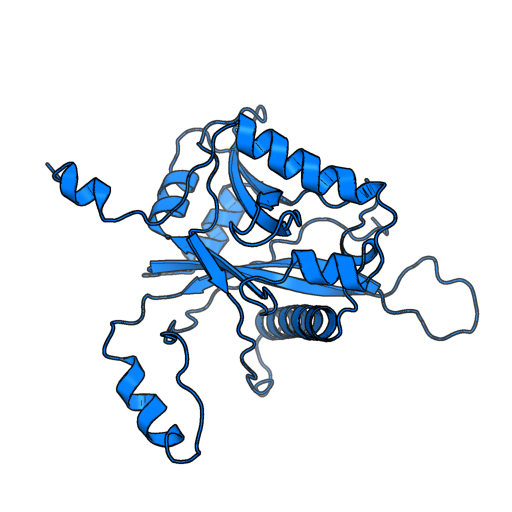 A N 1
ATOM 707 C CA . PRO A 1 86 ? 14.186 23.955 1.632 1.00 79.56 86 PRO A CA 1
ATOM 708 C C . PRO A 1 86 ? 15.255 24.454 0.643 1.00 79.56 86 PRO A C 1
ATOM 710 O O . PRO A 1 86 ? 15.320 25.641 0.338 1.00 79.56 86 PRO A O 1
ATOM 713 N N . GLU A 1 87 ? 16.099 23.537 0.171 1.00 85.25 87 GLU A N 1
ATOM 714 C CA . GLU A 1 87 ? 17.267 23.781 -0.672 1.00 85.25 87 GLU A CA 1
ATOM 715 C C . GLU A 1 87 ? 16.973 23.632 -2.177 1.00 85.25 87 GLU A C 1
ATOM 717 O O . GLU A 1 87 ? 17.783 24.070 -2.992 1.00 85.25 87 GLU A O 1
ATOM 722 N N . SER A 1 88 ? 15.824 23.058 -2.565 1.00 79.62 88 SER A N 1
ATOM 723 C CA . SER A 1 88 ? 15.432 22.865 -3.966 1.00 79.62 88 SER A CA 1
ATOM 724 C C . SER A 1 88 ? 13.986 23.286 -4.215 1.00 79.62 88 SER A C 1
ATOM 726 O O . SER A 1 88 ? 13.082 23.001 -3.436 1.00 79.62 88 SER A O 1
ATOM 728 N N . LEU A 1 89 ? 13.746 23.924 -5.362 1.00 80.75 89 LEU A N 1
ATOM 729 C CA . LEU A 1 89 ? 12.389 24.164 -5.869 1.00 80.75 89 LEU A CA 1
ATOM 730 C C . LEU A 1 89 ? 11.771 22.907 -6.503 1.00 80.75 89 LEU A C 1
ATOM 732 O O . LEU A 1 89 ? 10.622 22.945 -6.940 1.00 80.75 89 LEU A O 1
ATOM 736 N N . GLU A 1 90 ? 12.525 21.810 -6.586 1.00 83.75 90 GLU A N 1
ATOM 737 C CA . GLU A 1 90 ? 12.033 20.542 -7.109 1.00 83.75 90 GLU A CA 1
ATOM 738 C C . GLU A 1 90 ? 10.939 19.976 -6.191 1.00 83.75 90 GLU A C 1
ATOM 740 O O . GLU A 1 90 ? 11.056 19.951 -4.963 1.00 83.75 90 GLU A O 1
ATOM 745 N N . GLU A 1 91 ? 9.821 19.576 -6.795 1.00 85.69 91 GLU A N 1
ATOM 746 C CA . GLU A 1 91 ? 8.749 18.880 -6.093 1.00 85.69 91 GLU A CA 1
ATOM 747 C C . GLU A 1 91 ? 9.116 17.402 -5.995 1.00 85.69 91 GLU A C 1
ATOM 749 O O . GLU A 1 91 ? 9.183 16.697 -7.001 1.00 85.69 91 GLU A O 1
ATOM 754 N N . HIS A 1 92 ? 9.329 16.925 -4.776 1.00 87.25 92 HIS A N 1
ATOM 755 C CA . HIS A 1 92 ? 9.510 15.511 -4.507 1.00 87.25 92 HIS A CA 1
ATOM 756 C C . HIS A 1 92 ? 8.156 14.863 -4.233 1.00 87.25 92 HIS A C 1
ATOM 758 O O . HIS A 1 92 ? 7.269 15.456 -3.613 1.00 87.25 92 HIS A O 1
ATOM 764 N N . GLN A 1 93 ? 8.003 13.626 -4.695 1.00 91.69 93 GLN A N 1
ATOM 765 C CA . GLN A 1 93 ? 6.824 12.810 -4.447 1.00 91.69 93 GLN A CA 1
ATOM 766 C C . GLN A 1 93 ? 7.242 11.530 -3.746 1.00 91.69 93 GLN A C 1
ATOM 768 O O . GLN A 1 93 ? 8.221 10.896 -4.132 1.00 91.69 93 GLN A O 1
ATOM 773 N N . GLU A 1 94 ? 6.489 11.169 -2.718 1.00 91.00 94 GLU A N 1
ATOM 774 C CA . GLU A 1 94 ? 6.764 10.008 -1.884 1.00 91.00 94 GLU A CA 1
ATOM 775 C C . GLU A 1 94 ? 5.516 9.149 -1.741 1.00 91.00 94 GLU A C 1
ATOM 777 O O . GLU A 1 94 ? 4.426 9.654 -1.446 1.00 91.00 94 GLU A O 1
ATOM 782 N N . PHE A 1 95 ? 5.688 7.846 -1.949 1.00 94.88 95 PHE A N 1
ATOM 783 C CA . PHE A 1 95 ? 4.640 6.864 -1.743 1.00 94.88 95 PHE A CA 1
ATOM 784 C C . PHE A 1 95 ? 4.330 6.663 -0.259 1.00 94.88 95 PHE A C 1
ATOM 786 O O . PHE A 1 95 ? 5.207 6.372 0.554 1.00 94.88 95 PHE A O 1
ATOM 793 N N . HIS A 1 96 ? 3.044 6.737 0.075 1.00 95.31 96 HIS A N 1
ATOM 794 C CA . HIS A 1 96 ? 2.523 6.450 1.402 1.00 95.31 96 HIS A CA 1
ATOM 795 C C . HIS A 1 96 ? 1.364 5.460 1.351 1.00 95.31 96 HIS A C 1
ATOM 797 O O . HIS A 1 96 ? 0.514 5.496 0.457 1.00 95.31 96 HIS A O 1
ATOM 803 N N . LEU A 1 97 ? 1.293 4.632 2.394 1.00 95.31 97 LEU A N 1
ATOM 804 C CA . LEU A 1 97 ? 0.130 3.814 2.702 1.00 95.31 97 LEU A CA 1
ATOM 805 C C . LEU A 1 97 ? -0.729 4.515 3.759 1.00 95.31 97 LEU A C 1
ATOM 807 O O . LEU A 1 97 ? -0.224 4.919 4.810 1.00 95.31 97 LEU A O 1
ATOM 811 N N . ILE A 1 98 ? -2.024 4.635 3.478 1.00 96.75 98 ILE A N 1
ATOM 812 C CA . ILE A 1 98 ? -3.005 5.289 4.347 1.00 96.75 98 ILE A CA 1
ATOM 813 C C . ILE A 1 98 ? -4.037 4.255 4.795 1.00 96.75 98 ILE A C 1
ATOM 815 O O . ILE A 1 98 ? -4.653 3.596 3.957 1.00 96.75 98 ILE A O 1
ATOM 819 N N . LEU A 1 99 ? -4.234 4.108 6.103 1.00 95.88 99 LEU A N 1
ATOM 820 C CA . LEU A 1 99 ? -5.166 3.155 6.708 1.00 95.88 99 LEU A CA 1
ATOM 821 C C . LEU A 1 99 ? -6.356 3.885 7.325 1.00 95.88 99 LEU A C 1
ATOM 823 O O . LEU A 1 99 ? -6.176 4.897 7.997 1.00 95.88 99 LEU A O 1
ATOM 827 N N . PHE A 1 100 ? -7.560 3.352 7.138 1.00 97.62 100 PHE A N 1
ATOM 828 C CA . PHE A 1 100 ? -8.768 3.805 7.833 1.00 97.62 100 PHE A CA 1
ATOM 829 C C . PHE A 1 100 ? -9.853 2.724 7.806 1.00 97.62 100 PHE A C 1
ATOM 831 O O . PHE A 1 100 ? -9.844 1.833 6.956 1.00 97.62 100 PHE A O 1
ATOM 838 N N . GLY A 1 101 ? -10.780 2.786 8.753 1.00 97.44 101 GLY A N 1
ATOM 839 C CA . GLY A 1 101 ? -11.899 1.870 8.892 1.00 97.44 101 GLY A CA 1
ATOM 840 C C . GLY A 1 101 ? -13.181 2.483 8.347 1.00 97.44 101 GLY A C 1
ATOM 841 O O . GLY A 1 101 ? -13.449 3.674 8.531 1.00 97.44 101 GLY A O 1
ATOM 842 N N . VAL A 1 102 ? -13.977 1.648 7.688 1.00 98.25 102 VAL A N 1
ATOM 843 C CA . VAL A 1 102 ? -15.331 1.977 7.247 1.00 98.25 102 VAL A CA 1
ATOM 844 C C . VAL A 1 102 ? -16.336 0.971 7.788 1.00 98.25 102 VAL A C 1
ATOM 846 O O . VAL A 1 102 ? -15.976 -0.175 8.076 1.00 98.25 102 VAL A O 1
ATOM 849 N N . ASP A 1 103 ? -17.587 1.389 7.913 1.00 98.12 103 ASP A N 1
ATOM 850 C CA . ASP A 1 103 ? -18.696 0.521 8.302 1.00 98.12 103 ASP A CA 1
ATOM 851 C C . ASP A 1 103 ? -19.276 -0.284 7.117 1.00 98.12 103 ASP A C 1
ATOM 853 O O . ASP A 1 103 ? -18.734 -0.290 6.007 1.00 98.12 103 ASP A O 1
ATOM 857 N N . ASN A 1 104 ? -20.389 -0.993 7.346 1.00 96.75 104 ASN A N 1
ATOM 858 C CA . ASN A 1 104 ? -21.079 -1.772 6.306 1.00 96.75 104 ASN A CA 1
ATOM 859 C C . ASN A 1 104 ? -21.726 -0.903 5.210 1.00 96.75 104 ASN A C 1
ATOM 861 O O . ASN A 1 104 ? -22.013 -1.412 4.127 1.00 96.75 104 ASN A O 1
ATOM 865 N N . ALA A 1 105 ? -21.964 0.383 5.479 1.00 97.50 105 ALA A N 1
ATOM 866 C CA . ALA A 1 105 ? -22.453 1.360 4.511 1.00 97.50 105 ALA A CA 1
ATOM 867 C C . ALA A 1 105 ? -21.305 2.070 3.770 1.00 97.50 105 ALA A C 1
ATOM 869 O O . ALA A 1 105 ? -21.557 2.937 2.933 1.00 97.50 105 ALA A O 1
ATOM 870 N N . ASN A 1 106 ? -20.052 1.655 4.013 1.00 95.25 106 ASN A N 1
ATOM 871 C CA . ASN A 1 106 ? -18.839 2.230 3.440 1.00 95.25 106 ASN A CA 1
ATOM 872 C C . ASN A 1 106 ? -18.549 3.665 3.929 1.00 95.25 106 ASN A C 1
ATOM 874 O O . ASN A 1 106 ? -17.740 4.364 3.306 1.00 95.25 106 ASN A O 1
ATOM 878 N N . GLU A 1 107 ? -19.174 4.085 5.034 1.00 97.88 107 GLU A N 1
ATOM 879 C CA . GLU A 1 107 ? -18.932 5.362 5.703 1.00 97.88 107 GLU A CA 1
ATOM 880 C C . GLU A 1 107 ? -17.673 5.279 6.567 1.00 97.88 107 GLU A C 1
ATOM 882 O O . GLU A 1 107 ? -17.391 4.259 7.195 1.00 97.88 107 GLU A O 1
ATOM 887 N N . ILE A 1 108 ? -16.881 6.351 6.586 1.00 97.62 108 ILE A N 1
ATOM 888 C CA . ILE A 1 108 ? -15.625 6.404 7.341 1.00 97.62 108 ILE A CA 1
ATOM 889 C C . ILE A 1 108 ? -15.930 6.601 8.823 1.00 97.62 108 ILE A C 1
ATOM 891 O O . ILE A 1 108 ? -16.556 7.586 9.205 1.00 97.62 108 ILE A O 1
ATOM 895 N N . VAL A 1 109 ? -15.432 5.687 9.657 1.00 97.56 109 VAL A N 1
ATOM 896 C CA . VAL A 1 109 ? -15.674 5.692 11.111 1.00 97.56 109 VAL A CA 1
ATOM 897 C C . VAL A 1 109 ? -14.395 5.834 11.939 1.00 97.56 109 VAL A C 1
ATOM 899 O O . VAL A 1 109 ? -14.459 5.911 13.164 1.00 97.56 109 VAL A O 1
ATOM 902 N N . THR A 1 110 ? -13.226 5.907 11.295 1.00 97.25 110 THR A N 1
ATOM 903 C CA . THR A 1 110 ? -11.938 6.163 11.962 1.00 97.25 110 THR A CA 1
ATOM 904 C C . THR A 1 110 ? -11.178 7.312 11.296 1.00 97.25 110 THR A C 1
ATOM 906 O O . THR A 1 110 ? -11.426 7.612 10.129 1.00 97.25 110 THR A O 1
ATOM 909 N N . PRO A 1 111 ? -10.190 7.918 11.979 1.00 96.88 111 PRO A N 1
ATOM 910 C CA . PRO A 1 111 ? -9.220 8.807 11.340 1.00 96.88 111 PRO A CA 1
ATOM 911 C C . PRO A 1 111 ? -8.413 8.116 10.228 1.00 96.88 111 PRO A C 1
ATOM 913 O O . PRO A 1 111 ? -8.399 6.885 10.129 1.00 96.88 111 PRO A O 1
ATOM 916 N N . TYR A 1 112 ? -7.689 8.920 9.443 1.00 97.19 112 TYR A N 1
ATOM 917 C CA . TYR A 1 112 ? -6.706 8.449 8.468 1.00 97.19 112 TYR A CA 1
ATOM 918 C C . TYR A 1 112 ? -5.326 8.317 9.115 1.00 97.19 112 TYR A C 1
ATOM 920 O O . TYR A 1 112 ? -4.739 9.301 9.573 1.00 97.19 112 TYR A O 1
ATOM 928 N N . PHE A 1 113 ? -4.799 7.097 9.133 1.00 95.38 113 PHE A N 1
ATOM 929 C CA . PHE A 1 113 ? -3.503 6.760 9.713 1.00 95.38 113 PHE A CA 1
ATOM 930 C C . PHE A 1 113 ? -2.451 6.603 8.620 1.00 95.38 113 PHE A C 1
ATOM 932 O O . PHE A 1 113 ? -2.683 5.916 7.628 1.00 95.38 113 PHE A O 1
ATOM 939 N N . THR A 1 114 ? -1.272 7.180 8.827 1.00 93.31 114 THR A N 1
ATOM 940 C CA . THR A 1 114 ? -0.104 6.986 7.957 1.00 93.31 114 THR A CA 1
ATOM 941 C C . THR A 1 114 ? 1.039 6.346 8.735 1.00 93.31 114 THR A C 1
ATOM 943 O O . THR A 1 114 ? 1.096 6.427 9.965 1.00 93.31 114 THR A O 1
ATOM 946 N N . SER A 1 115 ? 1.935 5.667 8.024 1.00 88.44 115 SER A N 1
ATOM 947 C CA . SER A 1 115 ? 3.087 4.999 8.626 1.00 88.44 115 SER A CA 1
ATOM 948 C C . SER A 1 115 ? 4.016 5.981 9.335 1.00 88.44 115 SER A C 1
ATOM 950 O O . SER A 1 115 ? 4.294 7.061 8.815 1.00 88.44 115 SER A O 1
ATOM 952 N N . TYR A 1 116 ? 4.549 5.586 10.492 1.00 81.56 116 TYR A N 1
ATOM 953 C CA . TYR A 1 116 ? 5.517 6.410 11.226 1.00 81.56 116 TYR A CA 1
ATOM 954 C C . TYR A 1 116 ? 6.964 6.170 10.781 1.00 81.56 116 TYR A C 1
ATOM 956 O O . TYR A 1 116 ? 7.836 6.996 11.042 1.00 81.56 116 TYR A O 1
ATOM 964 N N . ALA A 1 117 ? 7.226 5.027 10.145 1.00 78.88 117 ALA A N 1
ATOM 965 C CA . ALA A 1 117 ? 8.542 4.656 9.653 1.00 78.88 117 ALA A CA 1
ATOM 966 C C . ALA A 1 117 ? 8.449 3.876 8.341 1.00 78.88 117 ALA A C 1
ATOM 968 O O . ALA A 1 117 ? 7.459 3.197 8.055 1.00 78.88 117 ALA A O 1
ATOM 969 N N . PHE A 1 118 ? 9.531 3.966 7.582 1.00 82.38 118 PHE A N 1
ATOM 970 C CA . PHE A 1 118 ? 9.761 3.277 6.324 1.00 82.38 118 PHE A CA 1
ATOM 971 C C . PHE A 1 118 ? 10.781 2.152 6.522 1.00 82.38 118 PHE A C 1
ATOM 973 O O . PHE A 1 118 ? 11.677 2.248 7.365 1.00 82.38 118 PHE A O 1
ATOM 980 N N . THR A 1 119 ? 10.652 1.085 5.742 1.00 76.56 119 THR A N 1
ATOM 981 C CA . THR A 1 119 ? 11.552 -0.073 5.762 1.00 76.56 119 THR A CA 1
ATOM 982 C C . THR A 1 119 ? 12.374 -0.101 4.474 1.00 76.56 119 THR A C 1
ATOM 984 O O . THR A 1 119 ? 11.840 0.171 3.405 1.00 76.56 119 THR A O 1
ATOM 987 N N . TYR A 1 120 ? 13.670 -0.420 4.571 1.00 77.75 120 TYR A N 1
ATOM 988 C CA . TYR A 1 120 ? 14.617 -0.358 3.438 1.00 77.75 120 TYR A CA 1
ATOM 989 C C . TYR A 1 120 ? 15.375 -1.655 3.169 1.00 77.75 120 TYR A C 1
ATOM 991 O O . TYR A 1 120 ? 16.133 -1.756 2.203 1.00 77.75 120 TYR A O 1
ATOM 999 N N . HIS A 1 121 ? 15.279 -2.613 4.086 1.00 66.50 121 HIS A N 1
ATOM 1000 C CA . HIS A 1 121 ? 16.159 -3.769 4.093 1.00 66.50 121 HIS A CA 1
ATOM 1001 C C . HIS A 1 121 ? 15.563 -4.922 3.297 1.00 66.50 121 HIS A C 1
ATOM 1003 O O . HIS A 1 121 ? 14.369 -5.206 3.386 1.00 66.50 121 HIS A O 1
ATOM 1009 N N . TYR A 1 122 ? 16.447 -5.608 2.580 1.00 57.41 122 TYR A N 1
ATOM 1010 C CA . TYR A 1 122 ? 16.249 -6.965 2.108 1.00 57.41 122 TYR A CA 1
ATOM 1011 C C . TYR A 1 122 ? 17.082 -7.884 3.005 1.00 57.41 122 TYR A C 1
ATOM 1013 O O . TYR A 1 122 ? 18.309 -7.753 3.055 1.00 57.41 122 TYR A O 1
ATOM 1021 N N . ARG A 1 123 ? 16.442 -8.792 3.750 1.00 56.84 123 ARG A N 1
ATOM 1022 C CA . ARG A 1 123 ? 17.175 -9.879 4.408 1.00 56.84 123 ARG A CA 1
ATOM 1023 C C . ARG A 1 123 ? 17.434 -10.954 3.359 1.00 56.84 123 ARG A C 1
ATOM 1025 O O . ARG A 1 123 ? 16.507 -11.649 2.954 1.00 56.84 123 ARG A O 1
ATOM 1032 N N . GLN A 1 124 ? 18.699 -11.137 2.979 1.00 46.22 124 GLN A N 1
ATOM 1033 C CA . GLN A 1 124 ? 19.158 -12.361 2.317 1.00 46.22 124 GLN A CA 1
ATOM 1034 C C . GLN A 1 124 ? 19.069 -13.527 3.312 1.00 46.22 124 GLN A C 1
ATOM 1036 O O . GLN A 1 124 ? 20.063 -13.987 3.866 1.00 46.22 124 GLN A O 1
ATOM 1041 N N . GLY A 1 125 ? 17.858 -14.002 3.586 1.00 49.25 125 GLY A N 1
ATOM 1042 C CA . GLY A 1 125 ? 17.689 -15.321 4.166 1.00 49.25 125 GLY A CA 1
ATOM 1043 C C . GLY A 1 125 ? 17.977 -16.335 3.070 1.00 49.25 125 GLY A C 1
ATOM 1044 O O . GLY A 1 125 ? 17.297 -16.314 2.045 1.00 49.25 125 GLY A O 1
ATOM 1045 N N . GLN A 1 126 ? 18.942 -17.238 3.275 1.00 45.53 126 GLN A N 1
ATOM 1046 C CA . GLN A 1 126 ? 18.999 -18.456 2.466 1.00 45.53 126 GLN A CA 1
ATOM 1047 C C . GLN A 1 126 ? 17.584 -19.051 2.429 1.00 45.53 126 GLN A C 1
ATOM 1049 O O . GLN A 1 126 ? 16.914 -19.152 3.467 1.00 45.53 126 GLN A O 1
ATOM 1054 N N . LEU A 1 127 ? 17.095 -19.362 1.224 1.00 49.41 127 LEU A N 1
ATOM 1055 C CA . LEU A 1 127 ? 15.919 -20.207 1.036 1.00 49.41 127 LEU A CA 1
ATOM 1056 C C . LEU A 1 127 ? 16.175 -21.462 1.870 1.00 49.41 127 LEU A C 1
ATOM 1058 O O . LEU A 1 127 ? 17.017 -22.281 1.513 1.00 49.41 127 LEU A O 1
ATOM 1062 N N . GLY A 1 128 ? 15.550 -21.533 3.047 1.00 45.50 128 GLY A N 1
ATOM 1063 C CA . GLY A 1 128 ? 15.736 -22.661 3.946 1.00 45.50 128 GLY A CA 1
ATOM 1064 C C . GLY A 1 128 ? 15.278 -23.921 3.231 1.00 45.50 128 GLY A C 1
ATOM 1065 O O . GLY A 1 128 ? 14.318 -23.866 2.453 1.00 45.50 128 GLY A O 1
ATOM 1066 N N . GLU A 1 129 ? 15.956 -25.037 3.489 1.00 41.78 129 GLU A N 1
ATOM 1067 C CA . GLU A 1 129 ? 15.459 -26.346 3.075 1.00 41.78 129 GLU A CA 1
ATOM 1068 C C . GLU A 1 129 ? 13.992 -26.481 3.516 1.00 41.78 129 GLU A C 1
ATOM 1070 O O . GLU A 1 129 ? 13.614 -26.068 4.615 1.00 41.78 129 GLU A O 1
ATOM 1075 N N . GLY A 1 130 ? 13.154 -26.903 2.569 1.00 48.00 130 GLY A N 1
ATOM 1076 C CA . GLY A 1 130 ? 11.744 -26.536 2.500 1.00 48.00 130 GLY A CA 1
ATOM 1077 C C . GLY A 1 130 ? 10.871 -26.883 3.709 1.00 48.00 130 GLY A C 1
ATOM 1078 O O . GLY A 1 130 ? 11.196 -27.705 4.558 1.00 48.00 130 GLY A O 1
ATOM 1079 N N . GLY A 1 131 ? 9.685 -26.266 3.741 1.00 47.78 131 GLY A N 1
ATOM 1080 C CA . GLY A 1 131 ? 8.638 -26.663 4.687 1.00 47.78 131 GLY A CA 1
ATOM 1081 C C . GLY A 1 131 ? 7.443 -25.721 4.836 1.00 47.78 131 GLY A C 1
ATOM 1082 O O . GLY A 1 131 ? 6.430 -26.133 5.389 1.00 47.78 131 GLY A O 1
ATOM 1083 N N . ASN A 1 132 ? 7.498 -24.473 4.354 1.00 62.88 132 ASN A N 1
ATOM 1084 C CA . ASN A 1 132 ? 6.378 -23.535 4.502 1.00 62.88 132 ASN A CA 1
ATOM 1085 C C . ASN A 1 132 ? 6.175 -22.711 3.221 1.00 62.88 132 ASN A C 1
ATOM 1087 O O . ASN A 1 132 ? 6.800 -21.666 3.042 1.00 62.88 132 ASN A O 1
ATOM 1091 N N . LEU A 1 133 ? 5.318 -23.222 2.324 1.00 63.56 133 LEU A N 1
ATOM 1092 C CA . LEU A 1 133 ? 4.971 -22.595 1.042 1.00 63.56 133 LEU A CA 1
ATOM 1093 C C . LEU A 1 133 ? 4.596 -21.103 1.195 1.00 63.56 133 LEU A C 1
ATOM 1095 O O . LEU A 1 133 ? 5.189 -20.297 0.483 1.00 63.56 133 LEU A O 1
ATOM 1099 N N . PRO A 1 134 ? 3.738 -20.697 2.157 1.00 75.00 134 PRO A N 1
ATOM 1100 C CA . PRO A 1 134 ? 3.475 -19.281 2.434 1.00 75.00 134 PRO A CA 1
ATOM 1101 C C . PRO A 1 134 ? 4.729 -18.425 2.661 1.00 75.00 134 PRO A C 1
ATOM 1103 O O . PRO A 1 134 ? 4.870 -17.359 2.069 1.00 75.00 134 PRO A O 1
ATOM 1106 N N . ARG A 1 135 ? 5.690 -18.897 3.468 1.00 74.94 135 ARG A N 1
ATOM 1107 C CA . ARG A 1 135 ? 6.939 -18.150 3.720 1.00 74.94 135 ARG A CA 1
ATOM 1108 C C . ARG A 1 135 ? 7.838 -18.074 2.489 1.00 74.94 135 ARG A C 1
ATOM 1110 O O . ARG A 1 135 ? 8.522 -17.072 2.306 1.00 74.94 135 ARG A O 1
ATOM 1117 N N . ALA A 1 136 ? 7.872 -19.129 1.677 1.00 79.38 136 ALA A N 1
ATOM 1118 C CA . ALA A 1 136 ? 8.650 -19.139 0.442 1.00 79.38 136 ALA A CA 1
ATOM 1119 C C . ALA A 1 136 ? 8.087 -18.135 -0.576 1.00 79.38 136 ALA A C 1
ATOM 1121 O O . ALA A 1 136 ? 8.854 -17.355 -1.132 1.00 79.38 136 ALA A O 1
ATOM 1122 N N . LEU A 1 137 ? 6.759 -18.104 -0.746 1.00 81.88 137 LEU A N 1
ATOM 1123 C CA . LEU A 1 137 ? 6.074 -17.137 -1.608 1.00 81.88 137 LEU A CA 1
ATOM 1124 C C . LEU A 1 137 ? 6.299 -15.701 -1.131 1.00 81.88 137 LEU A C 1
ATOM 1126 O O . LEU A 1 137 ? 6.702 -14.856 -1.919 1.00 81.88 137 LEU A O 1
ATOM 1130 N N . MET A 1 138 ? 6.144 -15.4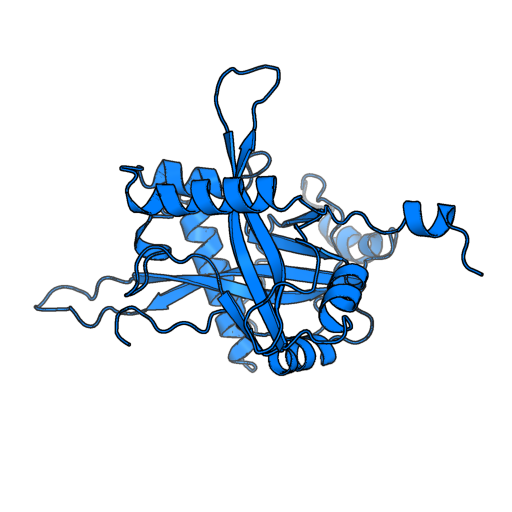48 0.170 1.00 81.25 138 MET A N 1
ATOM 1131 C CA . MET A 1 138 ? 6.414 -14.142 0.774 1.00 81.25 138 MET A CA 1
ATOM 1132 C C . MET A 1 138 ? 7.821 -13.630 0.441 1.00 81.25 138 MET A C 1
ATOM 1134 O O . MET A 1 138 ? 7.980 -12.531 -0.081 1.00 81.25 138 MET A O 1
ATOM 1138 N N . ARG A 1 139 ? 8.849 -14.453 0.694 1.00 83.94 139 ARG A N 1
ATOM 1139 C CA . ARG A 1 139 ? 10.245 -14.101 0.394 1.00 83.94 139 ARG A CA 1
ATOM 1140 C C . ARG A 1 139 ? 10.471 -13.872 -1.094 1.00 83.94 139 ARG A C 1
ATOM 1142 O O . ARG A 1 139 ? 11.234 -12.983 -1.453 1.00 83.94 139 ARG A O 1
ATOM 1149 N N . GLN A 1 140 ? 9.834 -14.678 -1.943 1.00 87.25 140 GLN A N 1
ATOM 1150 C CA . GLN A 1 140 ? 9.910 -14.505 -3.386 1.00 87.25 140 GLN A CA 1
ATOM 1151 C C . GLN A 1 140 ? 9.336 -13.146 -3.800 1.00 87.25 140 GLN A C 1
ATOM 1153 O O . GLN A 1 140 ? 9.984 -12.440 -4.562 1.00 87.25 140 GLN A O 1
ATOM 1158 N N . TRP A 1 141 ? 8.172 -12.754 -3.284 1.00 89.88 141 TRP A N 1
ATOM 1159 C CA . TRP A 1 141 ? 7.543 -11.485 -3.654 1.00 89.88 141 TRP A CA 1
ATOM 1160 C C . TRP A 1 141 ? 8.310 -10.270 -3.142 1.00 89.88 141 TRP A C 1
ATOM 1162 O O . TRP A 1 141 ? 8.460 -9.293 -3.875 1.00 89.88 141 TRP A O 1
ATOM 1172 N N . GLU A 1 142 ? 8.819 -10.330 -1.909 1.00 89.06 142 GLU A N 1
ATOM 1173 C CA . GLU A 1 142 ? 9.690 -9.288 -1.350 1.00 89.06 142 GLU A CA 1
ATOM 1174 C C . GLU A 1 142 ? 10.969 -9.124 -2.186 1.00 89.06 142 GLU A C 1
ATOM 1176 O O . GLU A 1 142 ? 11.389 -7.999 -2.462 1.00 89.06 142 GLU A O 1
ATOM 1181 N N . GLU A 1 143 ? 11.569 -10.236 -2.623 1.00 89.56 143 GLU A N 1
ATOM 1182 C CA . GLU A 1 143 ? 12.753 -10.217 -3.485 1.00 89.56 143 GLU A CA 1
ATOM 1183 C C . GLU A 1 143 ? 12.440 -9.666 -4.878 1.00 89.56 143 GLU A C 1
ATOM 1185 O O . GLU A 1 143 ? 13.169 -8.816 -5.385 1.00 89.56 143 GLU A O 1
ATOM 1190 N N . GLU A 1 144 ? 11.339 -10.100 -5.495 1.00 91.69 144 GLU A N 1
ATOM 1191 C CA . GLU A 1 144 ? 10.905 -9.585 -6.795 1.00 91.69 144 GLU A CA 1
ATOM 1192 C C . GLU A 1 144 ? 10.700 -8.062 -6.726 1.00 91.69 144 GLU A C 1
ATOM 1194 O O . GLU A 1 144 ? 11.218 -7.343 -7.582 1.00 91.69 144 GLU A O 1
ATOM 1199 N N . TRP A 1 145 ? 10.052 -7.547 -5.673 1.00 93.44 145 TRP A N 1
ATOM 1200 C CA . TRP A 1 145 ? 9.934 -6.103 -5.444 1.00 93.44 145 TRP A CA 1
ATOM 1201 C C . TRP A 1 145 ? 11.292 -5.415 -5.302 1.00 93.44 145 TRP A C 1
ATOM 1203 O O . TRP A 1 145 ? 11.577 -4.456 -6.025 1.00 93.44 145 TRP A O 1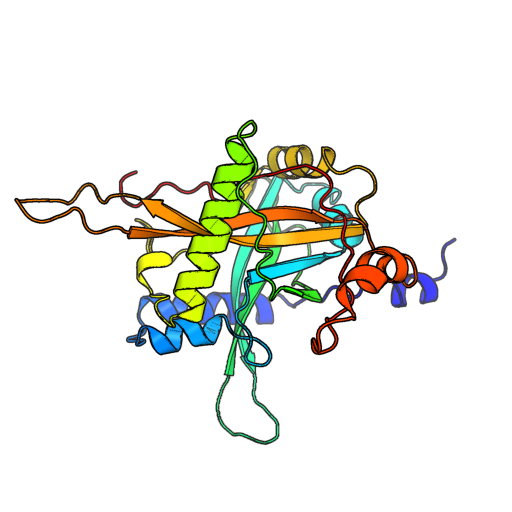
ATOM 1213 N N . TYR A 1 146 ? 12.143 -5.903 -4.396 1.00 92.19 146 TYR A N 1
ATOM 1214 C CA . TYR A 1 146 ? 13.441 -5.289 -4.127 1.00 92.19 146 TYR A CA 1
ATOM 1215 C C . TYR A 1 146 ? 14.313 -5.223 -5.386 1.00 92.19 146 TYR A C 1
ATOM 1217 O O . TYR A 1 146 ? 14.897 -4.175 -5.670 1.00 92.19 146 TYR A O 1
ATOM 1225 N N . GLN A 1 147 ? 14.372 -6.303 -6.170 1.00 92.06 147 GLN A N 1
ATOM 1226 C CA . GLN A 1 147 ? 15.177 -6.353 -7.389 1.00 92.06 147 GLN A CA 1
ATOM 1227 C C . GLN A 1 147 ? 14.661 -5.391 -8.462 1.00 92.06 147 GLN A C 1
ATOM 1229 O O . GLN A 1 147 ? 15.462 -4.655 -9.039 1.00 92.06 147 GLN A O 1
ATOM 1234 N N . GLN A 1 148 ? 13.344 -5.331 -8.698 1.00 92.44 148 GLN A N 1
ATOM 1235 C CA . GLN A 1 148 ? 12.770 -4.400 -9.679 1.00 92.44 148 GLN A CA 1
ATOM 1236 C C . GLN A 1 148 ? 12.978 -2.937 -9.264 1.00 92.44 148 GLN A C 1
ATOM 1238 O O . GLN A 1 148 ? 13.407 -2.116 -10.075 1.00 92.44 148 GLN A O 1
ATOM 1243 N N . ALA A 1 149 ? 12.746 -2.608 -7.990 1.00 91.50 149 ALA A N 1
ATOM 1244 C CA . ALA A 1 149 ? 12.927 -1.251 -7.479 1.00 91.50 149 ALA A CA 1
ATOM 1245 C C . ALA A 1 149 ? 14.399 -0.814 -7.472 1.00 91.50 149 ALA A C 1
ATOM 1247 O O . ALA A 1 149 ? 14.715 0.321 -7.836 1.00 91.50 149 ALA A O 1
ATOM 1248 N N . LYS A 1 150 ? 15.324 -1.717 -7.124 1.00 90.69 150 LYS A N 1
ATOM 1249 C CA . LYS A 1 150 ? 16.769 -1.459 -7.175 1.00 90.69 150 LYS A CA 1
ATOM 1250 C C . LYS A 1 150 ? 17.281 -1.271 -8.602 1.00 90.69 150 LYS A C 1
ATOM 1252 O O . LYS A 1 150 ? 18.155 -0.436 -8.817 1.00 90.69 150 LYS A O 1
ATOM 1257 N N . ALA A 1 151 ? 16.757 -2.039 -9.555 1.00 92.06 151 ALA A N 1
ATOM 1258 C CA . ALA A 1 151 ? 17.108 -1.940 -10.970 1.00 92.06 151 ALA A CA 1
ATOM 1259 C C . ALA A 1 151 ? 16.442 -0.751 -11.689 1.00 92.06 151 ALA A C 1
ATOM 1261 O O . ALA A 1 151 ? 16.624 -0.599 -12.893 1.00 92.06 151 ALA A O 1
ATOM 1262 N N . GLU A 1 152 ? 15.671 0.074 -10.971 1.00 92.19 152 GLU A N 1
ATOM 1263 C CA . GLU A 1 152 ? 14.863 1.169 -11.524 1.00 92.19 152 GLU A CA 1
ATOM 1264 C C . GLU A 1 152 ? 13.887 0.716 -12.628 1.00 92.19 152 GLU A C 1
ATOM 1266 O O . GLU A 1 152 ? 13.572 1.459 -13.558 1.00 92.19 152 GLU A O 1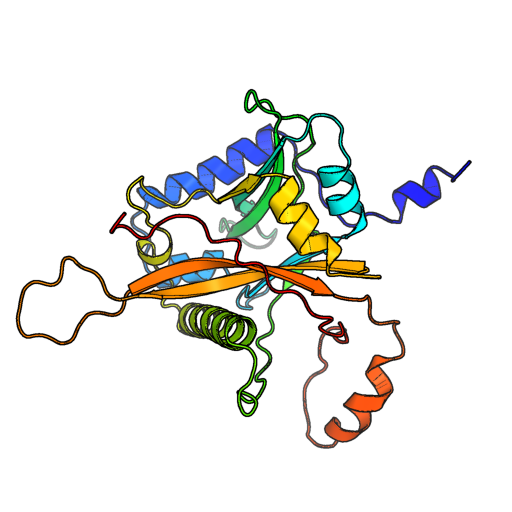
ATOM 1271 N N . ALA A 1 153 ? 13.414 -0.526 -12.511 1.00 92.69 153 ALA A N 1
ATOM 1272 C CA . ALA A 1 153 ? 12.551 -1.201 -13.472 1.00 92.69 153 ALA A CA 1
ATOM 1273 C C . ALA A 1 153 ? 11.082 -1.264 -13.020 1.00 92.69 153 ALA A C 1
ATOM 1275 O O . ALA A 1 153 ? 10.265 -1.903 -13.679 1.00 92.69 153 ALA A O 1
ATOM 1276 N N . VAL A 1 154 ? 10.729 -0.603 -11.911 1.00 92.00 154 VAL A N 1
ATOM 1277 C CA . VAL A 1 154 ? 9.327 -0.446 -11.499 1.00 92.00 154 VAL A CA 1
ATOM 1278 C C . VAL A 1 154 ? 8.609 0.401 -12.540 1.00 92.00 154 VAL A C 1
ATOM 1280 O O . VAL A 1 154 ? 9.088 1.471 -12.904 1.00 92.00 154 VAL A O 1
ATOM 1283 N N . ASP A 1 155 ? 7.457 -0.063 -13.013 1.00 90.88 155 ASP A N 1
ATOM 1284 C CA . ASP A 1 155 ? 6.677 0.638 -14.027 1.00 90.88 155 ASP A CA 1
ATOM 1285 C C . ASP A 1 155 ? 5.182 0.688 -13.683 1.00 90.88 155 ASP A C 1
ATOM 1287 O O . ASP A 1 155 ? 4.695 0.030 -12.760 1.00 90.88 155 ASP A O 1
ATOM 1291 N N . HIS A 1 156 ? 4.443 1.482 -14.457 1.00 90.62 156 HIS A N 1
ATOM 1292 C CA . HIS A 1 156 ? 2.994 1.633 -14.329 1.00 90.62 156 HIS A CA 1
ATOM 1293 C C . HIS A 1 156 ? 2.229 0.299 -14.454 1.00 90.62 156 HIS A C 1
ATOM 1295 O O . HIS A 1 156 ? 1.190 0.111 -13.813 1.00 90.62 156 HIS A O 1
ATOM 1301 N N . ALA A 1 157 ? 2.711 -0.642 -15.274 1.00 89.44 157 ALA A N 1
ATOM 1302 C CA . ALA A 1 157 ? 2.015 -1.901 -15.518 1.00 89.44 157 ALA A CA 1
ATOM 1303 C C . ALA A 1 157 ? 1.971 -2.776 -14.258 1.00 89.44 157 ALA A C 1
ATOM 1305 O O . ALA A 1 157 ? 0.969 -3.458 -14.045 1.00 89.44 157 ALA A O 1
ATOM 1306 N N . MET A 1 158 ? 2.982 -2.683 -13.384 1.00 91.62 158 MET A N 1
ATOM 1307 C CA . MET A 1 158 ? 3.001 -3.381 -12.090 1.00 91.62 158 MET A CA 1
ATOM 1308 C C . MET A 1 158 ? 1.856 -2.963 -11.156 1.00 91.62 158 MET A C 1
ATOM 1310 O O . MET A 1 158 ? 1.448 -3.739 -10.296 1.00 91.62 158 MET A O 1
ATOM 1314 N N . PHE A 1 159 ? 1.306 -1.759 -11.332 1.00 92.25 159 PHE A N 1
ATOM 1315 C CA . PHE A 1 159 ? 0.200 -1.228 -10.530 1.00 92.25 159 PHE A CA 1
ATOM 1316 C C . PHE A 1 159 ? -1.127 -1.213 -11.292 1.00 92.25 159 PHE A C 1
ATOM 1318 O O . PHE A 1 159 ? -2.103 -0.662 -10.798 1.00 92.25 159 PHE A O 1
ATOM 1325 N N . THR A 1 160 ? -1.200 -1.777 -12.497 1.00 88.44 160 THR A N 1
ATOM 1326 C CA . THR A 1 160 ? -2.420 -1.729 -13.310 1.00 88.44 160 THR A CA 1
ATOM 1327 C C . THR A 1 160 ? -3.259 -2.988 -13.115 1.00 88.44 160 THR A C 1
ATOM 1329 O O . THR A 1 160 ? -2.813 -4.098 -13.395 1.00 88.44 160 THR A O 1
ATOM 1332 N N . VAL A 1 161 ? -4.521 -2.809 -12.729 1.00 84.56 161 VAL A N 1
ATOM 1333 C CA . VAL A 1 161 ? -5.542 -3.868 -12.711 1.00 84.56 161 VAL A CA 1
ATOM 1334 C C . VAL A 1 161 ? -6.554 -3.654 -13.841 1.00 84.56 161 VAL A C 1
ATOM 1336 O O . VAL A 1 161 ? -6.493 -2.670 -14.580 1.00 84.56 161 VAL A O 1
ATOM 1339 N N . ARG A 1 162 ? -7.521 -4.567 -13.995 1.00 81.62 162 ARG A N 1
ATOM 1340 C CA . ARG A 1 162 ? -8.587 -4.457 -15.010 1.00 81.62 162 ARG A CA 1
ATOM 1341 C C . ARG A 1 162 ? -9.386 -3.150 -14.924 1.00 81.62 162 ARG A C 1
ATOM 1343 O O . ARG A 1 162 ? -9.888 -2.665 -15.932 1.00 81.62 162 ARG A O 1
ATOM 1350 N N . TYR A 1 163 ? -9.489 -2.588 -13.724 1.00 83.44 163 TYR A N 1
ATOM 1351 C CA . TYR A 1 163 ? -10.266 -1.384 -13.430 1.00 83.44 163 TYR A CA 1
ATOM 1352 C C . TYR A 1 163 ? -9.437 -0.089 -13.425 1.00 83.44 163 TYR A C 1
ATOM 1354 O O . TYR A 1 163 ? -9.939 0.933 -12.965 1.00 83.44 163 TYR A O 1
ATOM 1362 N N . GLY A 1 164 ? -8.194 -0.129 -13.916 1.00 88.25 164 GLY A N 1
ATOM 1363 C CA . GLY A 1 164 ? -7.291 1.024 -13.958 1.00 88.25 164 GLY A CA 1
ATOM 1364 C C . GLY A 1 164 ? -6.122 0.905 -12.984 1.00 88.25 164 GLY A C 1
ATOM 1365 O O . GLY A 1 164 ? -5.731 -0.199 -12.592 1.00 88.25 164 GLY A O 1
ATOM 1366 N N . LEU A 1 165 ? -5.549 2.044 -12.599 1.00 92.50 165 LEU A N 1
ATOM 1367 C CA . LEU A 1 165 ? -4.452 2.089 -11.631 1.00 92.50 165 LEU A CA 1
ATOM 1368 C C . LEU A 1 165 ? -4.930 1.617 -10.246 1.00 92.50 165 LEU A C 1
ATOM 1370 O O . LEU A 1 165 ? -5.926 2.112 -9.714 1.00 92.50 165 LEU A O 1
ATOM 1374 N N . LEU A 1 166 ? -4.199 0.688 -9.635 1.00 92.81 166 LEU A N 1
ATOM 1375 C CA . LEU A 1 166 ? -4.462 0.141 -8.308 1.00 92.81 166 LEU A CA 1
ATOM 1376 C C . LEU A 1 166 ? -4.448 1.261 -7.264 1.00 92.81 166 LEU A C 1
ATOM 1378 O O . LEU A 1 166 ? -3.433 1.916 -7.064 1.00 92.81 166 LEU A O 1
ATOM 1382 N N . GLN A 1 167 ? -5.569 1.476 -6.576 1.00 94.38 167 GLN A N 1
ATOM 1383 C CA . GLN A 1 167 ? -5.716 2.546 -5.573 1.00 94.38 167 GLN A CA 1
ATOM 1384 C C . GLN A 1 167 ? -5.424 2.075 -4.135 1.00 94.38 167 GLN A C 1
ATOM 1386 O O . GLN A 1 167 ? -5.513 2.857 -3.186 1.00 94.38 167 GLN A O 1
ATOM 1391 N N . GLY A 1 168 ? -5.123 0.788 -3.962 1.00 93.69 168 GLY A N 1
ATOM 1392 C CA . GLY A 1 168 ? -4.981 0.107 -2.679 1.00 93.69 168 GLY A CA 1
ATOM 1393 C C . GLY A 1 168 ? -5.977 -1.045 -2.543 1.00 93.69 168 GLY A C 1
ATOM 1394 O O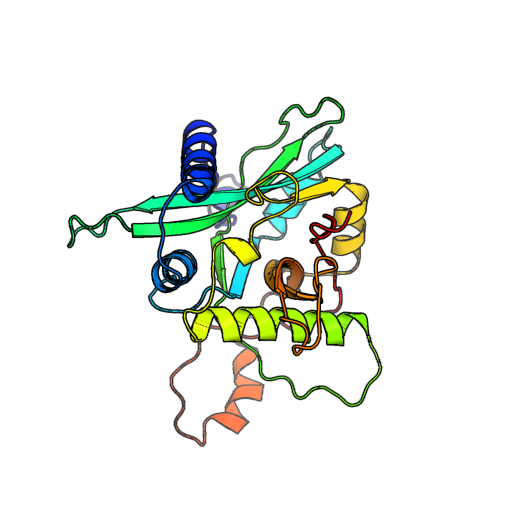 . GLY A 1 168 ? -6.485 -1.556 -3.539 1.00 93.69 168 GLY A O 1
ATOM 1395 N N . TYR A 1 169 ? -6.275 -1.437 -1.307 1.00 92.81 169 TYR A N 1
ATOM 1396 C CA . TYR A 1 169 ? -6.989 -2.672 -0.994 1.00 92.81 169 TYR A CA 1
ATOM 1397 C C . TYR A 1 169 ? -8.032 -2.502 0.112 1.00 92.81 169 TYR A C 1
ATOM 1399 O O . TYR A 1 169 ? -8.008 -1.538 0.883 1.00 92.81 169 TYR A O 1
ATOM 1407 N N . ASN A 1 170 ? -8.962 -3.452 0.183 1.00 93.31 170 ASN A N 1
ATOM 1408 C CA . ASN A 1 170 ? -10.039 -3.491 1.167 1.00 93.31 170 ASN A CA 1
ATOM 1409 C C . ASN A 1 170 ? -10.020 -4.847 1.859 1.00 93.31 170 ASN A C 1
ATOM 1411 O O . ASN A 1 170 ? -10.002 -5.862 1.169 1.00 93.31 170 ASN A O 1
ATOM 1415 N N . TYR A 1 171 ? -10.107 -4.857 3.184 1.00 90.19 171 TYR A N 1
ATOM 1416 C CA . TYR A 1 171 ? -10.131 -6.098 3.949 1.00 90.19 171 TYR A CA 1
ATOM 1417 C C . TYR A 1 171 ? -11.285 -6.108 4.930 1.00 90.19 171 TYR A C 1
ATOM 1419 O O . TYR A 1 171 ? -11.399 -5.171 5.731 1.00 90.19 171 TYR A O 1
ATOM 1427 N N . PRO A 1 172 ? -12.095 -7.173 4.939 1.00 92.69 172 PRO A N 1
ATOM 1428 C CA . PRO A 1 172 ? -12.997 -7.439 6.043 1.00 92.69 172 PRO A CA 1
ATOM 1429 C C . PRO A 1 172 ? -12.242 -7.391 7.375 1.00 92.69 172 PRO A C 1
ATOM 1431 O O . PRO A 1 172 ? -11.151 -7.949 7.509 1.00 92.69 172 PRO A O 1
ATOM 1434 N N . LEU A 1 173 ? -12.829 -6.745 8.384 1.00 91.12 173 LEU A N 1
ATOM 1435 C CA . LEU A 1 173 ? -12.205 -6.597 9.700 1.00 91.12 173 LEU A CA 1
ATOM 1436 C C . LEU A 1 173 ? -11.791 -7.959 10.281 1.00 91.12 173 LEU A C 1
ATOM 1438 O O . LEU A 1 173 ? -10.684 -8.098 10.797 1.00 91.12 173 LEU A O 1
ATOM 1442 N N . GLY A 1 174 ? -12.650 -8.975 10.139 1.00 88.75 174 GLY A N 1
ATOM 1443 C CA . GLY A 1 174 ? -12.386 -10.329 10.631 1.00 88.75 174 GLY A CA 1
ATOM 1444 C C . GLY A 1 174 ? -11.140 -10.979 10.022 1.00 88.75 174 GLY A C 1
ATOM 1445 O O . GLY A 1 174 ? -10.428 -11.691 10.724 1.00 88.75 174 GLY A O 1
ATOM 1446 N N . GLU A 1 175 ? -10.830 -10.691 8.757 1.00 85.25 175 GLU A N 1
ATOM 1447 C CA . GLU A 1 175 ? -9.640 -11.214 8.080 1.00 85.25 175 GLU A CA 1
ATOM 1448 C C . GLU A 1 175 ? -8.356 -10.589 8.629 1.00 85.25 175 GLU A C 1
ATOM 1450 O O . GLU A 1 175 ? -7.445 -11.312 9.035 1.00 85.25 175 GLU A O 1
ATOM 1455 N N . ILE A 1 176 ? -8.303 -9.255 8.737 1.00 84.50 176 ILE A N 1
ATOM 1456 C CA . ILE A 1 176 ? -7.146 -8.576 9.340 1.00 84.50 176 ILE A CA 1
ATOM 1457 C C . ILE A 1 176 ? -6.985 -8.968 10.806 1.00 84.50 176 ILE A C 1
ATOM 1459 O O . ILE A 1 176 ? -5.864 -9.188 11.257 1.00 84.50 176 ILE A O 1
ATOM 1463 N N . MET A 1 177 ? -8.077 -9.067 11.567 1.00 85.25 177 MET A N 1
ATOM 1464 C CA . MET A 1 177 ? -8.005 -9.492 12.964 1.00 85.25 177 MET A CA 1
ATOM 1465 C C . MET A 1 177 ? -7.512 -10.933 13.092 1.00 85.25 177 MET A C 1
ATOM 1467 O O . MET A 1 177 ? -6.716 -11.212 13.982 1.00 85.25 177 MET A O 1
ATOM 1471 N N . SER A 1 178 ? -7.932 -11.837 12.203 1.00 82.38 178 SER A N 1
ATOM 1472 C CA . SER A 1 178 ? -7.422 -13.211 12.172 1.00 82.38 178 SER A CA 1
ATOM 1473 C C . SER A 1 178 ? -5.935 -13.248 11.825 1.00 82.38 178 SER A C 1
ATOM 1475 O O . SER A 1 178 ? -5.184 -14.000 12.444 1.00 82.38 178 SER A O 1
ATOM 1477 N N . ALA A 1 179 ? -5.503 -12.428 10.864 1.00 78.00 179 ALA A N 1
ATOM 1478 C CA . ALA A 1 179 ? -4.096 -12.284 10.518 1.00 78.00 179 ALA A CA 1
ATOM 1479 C C . ALA A 1 179 ? -3.286 -11.768 11.711 1.00 78.00 179 ALA A C 1
ATOM 1481 O O . ALA A 1 179 ? -2.232 -12.314 12.028 1.00 78.00 179 ALA A O 1
ATOM 1482 N N . LEU A 1 180 ? -3.801 -10.749 12.406 1.00 77.06 180 LEU A N 1
ATOM 1483 C CA . LEU A 1 180 ? -3.097 -10.108 13.508 1.00 77.06 180 LEU A CA 1
ATOM 1484 C C . LEU A 1 180 ? -3.128 -10.903 14.816 1.00 77.06 180 LEU A C 1
ATOM 1486 O O . LEU A 1 180 ? -2.178 -10.846 15.591 1.00 77.06 180 LEU A O 1
ATOM 1490 N N . GLY A 1 181 ? -4.195 -11.665 15.058 1.00 68.25 181 GLY A N 1
ATOM 1491 C CA . GLY A 1 181 ? -4.361 -12.508 16.242 1.00 68.25 181 GLY A CA 1
ATOM 1492 C C . GLY A 1 181 ? -3.330 -13.635 16.344 1.00 68.25 181 GLY A C 1
ATOM 1493 O O . GLY A 1 181 ? -3.125 -14.176 17.428 1.00 68.25 181 GLY A O 1
ATOM 1494 N N . ALA A 1 182 ? -2.634 -13.955 15.247 1.00 64.25 182 ALA A N 1
ATOM 1495 C CA . ALA A 1 182 ? -1.483 -14.854 15.262 1.00 64.25 182 ALA A CA 1
ATOM 1496 C C . ALA A 1 182 ? -0.252 -14.249 15.973 1.00 64.25 182 ALA A C 1
ATOM 1498 O O . ALA A 1 182 ? 0.646 -14.987 16.383 1.00 64.25 182 ALA A O 1
ATOM 1499 N N . PHE A 1 183 ? -0.203 -12.925 16.158 1.00 67.12 183 PHE A N 1
ATOM 1500 C CA . PHE A 1 183 ? 0.976 -12.212 16.644 1.00 67.12 183 PHE A CA 1
ATOM 1501 C C . PHE A 1 183 ? 0.875 -11.843 18.132 1.00 67.12 183 PHE A C 1
ATOM 1503 O O . PHE A 1 183 ? 0.545 -10.718 18.510 1.00 67.12 183 PHE A O 1
ATOM 1510 N N . ASN A 1 184 ? 1.215 -12.784 19.014 1.00 64.75 184 ASN A N 1
ATOM 1511 C CA . ASN A 1 184 ? 1.261 -12.517 20.454 1.00 64.75 184 ASN A CA 1
ATOM 1512 C C . ASN A 1 184 ? 2.500 -11.689 20.859 1.00 64.75 184 ASN A C 1
ATOM 1514 O O . ASN A 1 184 ? 3.647 -12.130 20.709 1.00 64.75 184 ASN A O 1
ATOM 1518 N N . GLY A 1 185 ? 2.262 -10.514 21.455 1.00 68.00 185 GLY A N 1
ATOM 1519 C CA . GLY A 1 185 ? 3.304 -9.646 22.023 1.00 68.00 185 GLY A CA 1
ATOM 1520 C C . GLY A 1 185 ? 4.053 -8.782 21.003 1.00 68.00 185 GLY A C 1
ATOM 1521 O O . GLY A 1 185 ? 5.174 -8.357 21.278 1.00 68.00 185 GLY A O 1
ATOM 1522 N N . ALA A 1 186 ? 3.478 -8.546 19.820 1.00 70.81 186 ALA A N 1
ATOM 1523 C CA . ALA A 1 186 ? 4.062 -7.647 18.830 1.00 70.81 186 ALA A CA 1
ATOM 1524 C C . ALA A 1 186 ? 3.966 -6.180 19.277 1.00 70.81 186 ALA A C 1
ATOM 1526 O O . ALA A 1 186 ? 2.938 -5.734 19.781 1.00 70.81 186 ALA A O 1
ATOM 1527 N N . ALA A 1 187 ? 5.040 -5.420 19.057 1.00 71.88 187 ALA A N 1
ATOM 1528 C CA . ALA A 1 187 ? 5.060 -3.984 19.335 1.00 71.88 187 ALA A CA 1
ATOM 1529 C C . ALA A 1 187 ? 4.721 -3.160 18.087 1.00 71.88 187 ALA A C 1
ATOM 1531 O O . ALA A 1 187 ? 4.115 -2.094 18.183 1.00 71.88 187 ALA A O 1
ATOM 1532 N N . ASN A 1 188 ? 5.087 -3.679 16.912 1.00 82.81 188 ASN A N 1
ATOM 1533 C CA . ASN A 1 188 ? 4.921 -3.010 15.631 1.00 82.81 188 ASN A CA 1
ATOM 1534 C C . ASN A 1 188 ? 4.347 -3.971 14.598 1.00 82.81 188 ASN A C 1
ATOM 1536 O O . ASN A 1 188 ? 4.618 -5.173 14.629 1.00 82.81 188 ASN A O 1
ATOM 1540 N N . VAL A 1 189 ? 3.627 -3.411 13.637 1.00 84.44 189 VAL A N 1
ATOM 1541 C CA . VAL A 1 189 ? 3.142 -4.124 12.461 1.00 84.44 189 VAL A CA 1
ATOM 1542 C C . VAL A 1 189 ? 3.802 -3.521 11.236 1.00 84.44 189 VAL A C 1
ATOM 1544 O O . VAL A 1 189 ? 3.782 -2.309 11.032 1.00 84.44 189 VAL A O 1
ATOM 1547 N N . GLN A 1 190 ? 4.407 -4.377 10.433 1.00 86.88 190 GLN A N 1
ATOM 1548 C CA . GLN A 1 190 ? 5.043 -4.025 9.179 1.00 86.88 190 GLN A CA 1
ATOM 1549 C C . GLN A 1 190 ? 4.119 -4.432 8.038 1.00 86.88 190 GLN A C 1
ATOM 1551 O O . GLN A 1 190 ? 3.567 -5.530 8.026 1.00 86.88 190 GLN A O 1
ATOM 1556 N N . ILE A 1 191 ? 3.966 -3.543 7.068 1.00 89.50 191 ILE A N 1
ATOM 1557 C CA . ILE A 1 191 ? 3.351 -3.859 5.787 1.00 89.50 191 ILE A CA 1
ATOM 1558 C C . ILE A 1 191 ? 4.462 -3.757 4.752 1.00 89.50 191 ILE A C 1
ATOM 1560 O O . ILE A 1 191 ? 4.891 -2.657 4.403 1.00 89.50 191 ILE A O 1
ATOM 1564 N N . ARG A 1 192 ? 4.970 -4.908 4.316 1.00 90.88 192 ARG A N 1
ATOM 1565 C CA . ARG A 1 192 ? 6.018 -5.008 3.300 1.00 90.88 192 ARG A CA 1
ATOM 1566 C C . ARG A 1 192 ? 5.421 -4.988 1.907 1.00 90.88 192 ARG A C 1
ATOM 1568 O O . ARG A 1 192 ? 4.259 -5.337 1.711 1.00 90.88 192 ARG A O 1
ATOM 1575 N N . PHE A 1 193 ? 6.221 -4.547 0.954 1.00 92.50 193 PHE A N 1
ATOM 1576 C CA . PHE A 1 193 ? 5.859 -4.509 -0.450 1.00 92.50 193 PHE A CA 1
ATOM 1577 C C . PHE A 1 193 ? 6.367 -5.767 -1.138 1.00 92.50 193 PHE A C 1
ATOM 1579 O O . PHE A 1 193 ? 7.479 -6.226 -0.873 1.00 92.50 193 PHE A O 1
ATOM 1586 N N . GLY A 1 194 ? 5.539 -6.317 -2.016 1.00 91.75 194 GLY A N 1
ATOM 1587 C CA . GLY A 1 194 ? 5.865 -7.486 -2.814 1.00 91.75 194 GLY A CA 1
ATOM 1588 C C . GLY A 1 194 ? 5.482 -7.276 -4.270 1.00 91.75 194 GLY A C 1
ATOM 1589 O O . GLY A 1 194 ? 4.640 -6.437 -4.587 1.00 91.75 194 GLY A O 1
ATOM 1590 N N . LEU A 1 195 ? 6.096 -8.045 -5.160 1.00 91.94 195 LEU A N 1
ATOM 1591 C CA . LEU A 1 195 ? 5.611 -8.221 -6.522 1.00 91.94 195 LEU A CA 1
ATOM 1592 C C . LEU A 1 195 ? 5.201 -9.672 -6.717 1.00 91.94 195 LEU A C 1
ATOM 1594 O O . LEU A 1 195 ? 5.924 -10.580 -6.334 1.00 91.94 195 LEU A O 1
ATOM 1598 N N . HIS A 1 196 ? 4.045 -9.877 -7.332 1.00 90.00 196 HIS A N 1
ATOM 1599 C CA . HIS A 1 196 ? 3.553 -11.188 -7.716 1.00 90.00 196 HIS A CA 1
ATOM 1600 C C . HIS A 1 196 ? 3.899 -11.405 -9.173 1.00 90.00 196 HIS A C 1
ATOM 1602 O O . HIS A 1 196 ? 3.281 -10.804 -10.054 1.00 90.00 196 HIS A O 1
ATOM 1608 N N . ARG A 1 197 ? 4.877 -12.261 -9.437 1.00 89.00 197 ARG A N 1
ATOM 1609 C CA . ARG A 1 197 ? 5.181 -12.693 -10.794 1.00 89.00 197 ARG A CA 1
ATOM 1610 C C . ARG A 1 197 ? 4.108 -13.629 -11.357 1.00 89.00 197 ARG A C 1
ATOM 1612 O O . ARG A 1 197 ? 3.796 -14.653 -10.752 1.00 89.00 197 ARG A O 1
ATOM 1619 N N . TYR A 1 198 ? 3.584 -13.312 -12.539 1.00 85.12 198 TYR A N 1
ATOM 1620 C CA . TYR A 1 198 ? 2.608 -14.140 -13.255 1.00 85.12 198 TYR A CA 1
ATOM 1621 C C . TYR A 1 198 ? 2.834 -14.123 -14.773 1.00 85.12 198 TYR A C 1
ATOM 1623 O O . TYR A 1 198 ? 3.586 -13.304 -15.308 1.00 85.12 198 TYR A O 1
ATOM 1631 N N . TYR A 1 199 ? 2.170 -15.049 -15.465 1.00 82.50 199 TYR A N 1
ATOM 1632 C CA . TYR A 1 199 ? 2.138 -15.123 -16.924 1.00 82.50 199 TYR A CA 1
ATOM 1633 C C . TYR A 1 199 ? 0.805 -14.579 -17.439 1.00 82.50 199 TYR A C 1
ATOM 1635 O O . TYR A 1 199 ? -0.252 -14.951 -16.932 1.00 82.50 199 TYR A O 1
ATOM 1643 N N . ASP A 1 200 ? 0.861 -13.682 -18.420 1.00 73.69 200 ASP A N 1
ATOM 1644 C CA . ASP A 1 200 ? -0.321 -13.066 -19.030 1.00 73.69 200 ASP A CA 1
ATOM 1645 C C . ASP A 1 200 ? -1.048 -14.057 -19.960 1.00 73.69 200 ASP A C 1
ATOM 1647 O O . ASP A 1 200 ? -0.398 -14.812 -20.688 1.00 73.69 200 ASP A O 1
ATOM 1651 N N . SER A 1 201 ? -2.386 -14.065 -19.943 1.00 66.62 201 SER A N 1
ATOM 1652 C CA . SER A 1 201 ? -3.202 -14.937 -20.801 1.00 66.62 201 SER A CA 1
ATOM 1653 C C . SER A 1 201 ? -3.363 -14.410 -22.224 1.00 66.62 201 SER A C 1
ATOM 1655 O O . SER A 1 201 ? -3.683 -15.196 -23.112 1.00 66.62 201 SER A O 1
ATOM 1657 N N . ASP A 1 202 ? -3.118 -13.115 -22.462 1.00 62.53 202 ASP A N 1
ATOM 1658 C CA . ASP A 1 202 ? -3.208 -12.479 -23.792 1.00 62.53 202 ASP A CA 1
ATOM 1659 C C . ASP A 1 202 ? -2.044 -12.876 -24.728 1.00 62.53 202 ASP A C 1
ATOM 1661 O O . ASP A 1 202 ? -1.765 -12.235 -25.745 1.00 62.53 202 ASP A O 1
ATOM 1665 N N . TYR A 1 203 ? -1.345 -13.958 -24.391 1.00 57.28 203 TYR A N 1
ATOM 1666 C CA . TYR A 1 203 ? -0.210 -14.470 -25.127 1.00 57.28 203 TYR A CA 1
ATOM 1667 C C . TYR A 1 203 ? -0.655 -15.188 -26.406 1.00 57.28 203 TYR A C 1
ATOM 1669 O O . TYR A 1 203 ? -1.090 -16.341 -26.389 1.00 57.28 203 TYR A O 1
ATOM 1677 N N . VAL A 1 204 ? -0.520 -14.498 -27.539 1.00 52.62 204 VAL A N 1
ATOM 1678 C CA . VAL A 1 204 ? -0.662 -15.070 -28.881 1.00 52.62 204 VAL A CA 1
ATOM 1679 C C . VAL A 1 204 ? 0.733 -15.168 -29.516 1.00 52.62 204 VAL A C 1
ATOM 1681 O O . VAL A 1 204 ? 1.360 -14.143 -29.769 1.00 52.62 204 VAL A O 1
ATOM 1684 N N . SER A 1 205 ? 1.160 -16.398 -29.837 1.00 55.62 205 SER A N 1
ATOM 1685 C CA . SER A 1 205 ? 2.315 -16.814 -30.674 1.00 55.62 205 SER A CA 1
ATOM 1686 C C . SER A 1 205 ? 3.707 -17.005 -30.033 1.00 55.62 205 SER A C 1
ATOM 1688 O O . SER A 1 205 ? 4.158 -16.182 -29.250 1.00 55.62 205 SER A O 1
ATOM 1690 N N . ASP A 1 206 ? 4.342 -18.124 -30.428 1.00 56.62 206 ASP A N 1
ATOM 1691 C CA . ASP A 1 206 ? 5.753 -18.578 -30.577 1.00 56.62 206 ASP A CA 1
ATOM 1692 C C . ASP A 1 206 ? 6.971 -17.849 -29.952 1.00 56.62 206 ASP A C 1
ATOM 1694 O O . ASP A 1 206 ? 8.108 -18.252 -30.209 1.00 56.62 206 ASP A O 1
ATOM 1698 N N . LEU A 1 207 ? 6.809 -16.821 -29.125 1.00 59.03 207 LEU A N 1
ATOM 1699 C CA . LEU A 1 207 ? 7.892 -16.211 -28.345 1.00 59.03 207 LEU A CA 1
ATOM 1700 C C . LEU A 1 207 ? 7.858 -16.750 -26.896 1.00 59.03 207 LEU A C 1
ATOM 1702 O O . LEU A 1 207 ? 6.925 -17.448 -26.493 1.00 59.03 207 LEU A O 1
ATOM 1706 N N . GLU A 1 208 ? 8.880 -16.466 -26.083 1.00 59.75 208 GLU A N 1
ATOM 1707 C CA . GLU A 1 208 ? 8.838 -16.840 -24.662 1.00 59.75 208 GLU A CA 1
ATOM 1708 C C . GLU A 1 208 ? 7.812 -15.991 -23.887 1.00 59.75 208 GLU A C 1
ATOM 1710 O O . GLU A 1 208 ? 7.707 -14.779 -24.131 1.00 59.75 208 GLU A O 1
ATOM 1715 N N . PRO A 1 209 ? 7.050 -16.590 -22.950 1.00 65.19 209 PRO A N 1
ATOM 1716 C CA . PRO A 1 209 ? 6.012 -15.885 -22.213 1.00 65.19 209 PRO A CA 1
ATOM 1717 C C . PRO A 1 209 ? 6.610 -14.706 -21.442 1.00 65.19 209 PRO A C 1
ATOM 1719 O O . PRO A 1 209 ? 7.457 -14.868 -20.560 1.00 65.19 209 PRO A O 1
ATOM 1722 N N . ALA A 1 210 ? 6.155 -13.496 -21.778 1.00 73.44 210 ALA A N 1
ATOM 1723 C CA . ALA A 1 210 ? 6.598 -12.288 -21.104 1.00 73.44 210 ALA A CA 1
ATOM 1724 C C . ALA A 1 210 ? 6.104 -12.322 -19.655 1.00 73.44 210 ALA A C 1
ATOM 1726 O O . ALA A 1 210 ? 4.904 -12.343 -19.378 1.00 73.44 210 ALA A O 1
ATOM 1727 N N . THR A 1 211 ? 7.052 -12.344 -18.728 1.00 81.00 211 THR A N 1
ATOM 1728 C CA . THR A 1 211 ? 6.768 -12.304 -17.298 1.00 81.00 211 THR A CA 1
ATOM 1729 C C . THR A 1 211 ? 6.171 -10.946 -16.926 1.00 81.00 211 THR A C 1
ATOM 1731 O O . THR A 1 211 ? 6.726 -9.905 -17.282 1.00 81.00 211 THR A O 1
ATOM 1734 N N . ARG A 1 212 ? 5.055 -10.949 -16.191 1.00 87.62 212 ARG A N 1
ATOM 1735 C CA . ARG A 1 212 ? 4.416 -9.751 -15.630 1.00 87.62 212 ARG A CA 1
ATOM 1736 C C . ARG A 1 212 ? 4.509 -9.760 -14.110 1.00 87.62 212 ARG A C 1
ATOM 1738 O O . ARG A 1 212 ? 4.698 -10.811 -13.502 1.00 87.62 212 ARG A O 1
ATOM 1745 N N . TYR A 1 213 ? 4.346 -8.585 -13.515 1.00 90.62 213 TYR A N 1
ATOM 1746 C CA . TYR A 1 213 ? 4.291 -8.407 -12.069 1.00 90.62 213 TYR A CA 1
ATOM 1747 C C . TYR A 1 213 ? 3.008 -7.680 -11.681 1.00 90.62 213 TYR A C 1
ATOM 1749 O O . TYR A 1 213 ? 2.523 -6.838 -12.435 1.00 90.62 213 TYR A O 1
ATOM 1757 N N . ALA A 1 214 ? 2.465 -8.007 -10.513 1.00 90.81 214 ALA A N 1
ATOM 1758 C CA . ALA A 1 214 ? 1.414 -7.238 -9.858 1.00 90.81 214 ALA A CA 1
ATOM 1759 C C . ALA A 1 214 ? 1.907 -6.800 -8.479 1.00 90.81 214 ALA A C 1
ATOM 1761 O O . ALA A 1 214 ? 2.445 -7.611 -7.726 1.00 90.81 214 ALA A O 1
ATOM 1762 N N . PHE A 1 215 ? 1.760 -5.515 -8.168 1.00 92.62 215 PHE A N 1
ATOM 1763 C CA . PHE A 1 215 ? 2.162 -4.968 -6.883 1.00 92.62 215 PHE A CA 1
ATOM 1764 C C . PHE A 1 215 ? 1.329 -5.545 -5.754 1.00 92.62 215 PHE A C 1
ATOM 1766 O O . PHE A 1 215 ? 0.133 -5.774 -5.915 1.00 92.62 215 PHE A O 1
ATOM 1773 N N . GLY A 1 216 ? 1.978 -5.726 -4.610 1.00 91.31 216 GLY A N 1
ATOM 1774 C CA . GLY A 1 216 ? 1.431 -6.427 -3.480 1.00 91.31 216 GLY A CA 1
ATOM 1775 C C . GLY A 1 216 ? 1.827 -5.888 -2.115 1.00 91.31 216 GLY A C 1
ATOM 1776 O O . GLY A 1 216 ? 2.831 -5.196 -1.971 1.00 91.31 216 GLY A O 1
ATOM 1777 N N . LEU A 1 217 ? 1.026 -6.221 -1.101 1.00 90.81 217 LEU A N 1
ATOM 1778 C CA . LEU A 1 217 ? 1.293 -5.933 0.302 1.00 90.81 217 LEU A CA 1
ATOM 1779 C C . LEU A 1 217 ? 1.349 -7.238 1.095 1.00 90.81 217 LEU A C 1
ATOM 1781 O O . LEU A 1 217 ? 0.568 -8.160 0.873 1.00 90.81 217 LEU A O 1
ATOM 1785 N N . ILE A 1 218 ? 2.250 -7.283 2.064 1.00 87.88 218 ILE A N 1
ATOM 1786 C CA . ILE A 1 218 ? 2.462 -8.420 2.952 1.00 87.88 218 ILE A CA 1
ATOM 1787 C C . ILE A 1 218 ? 2.385 -7.896 4.378 1.00 87.88 218 ILE A C 1
ATOM 1789 O O . ILE A 1 218 ? 3.162 -7.021 4.762 1.00 87.88 218 ILE A O 1
ATOM 1793 N N . LEU A 1 219 ? 1.455 -8.422 5.171 1.00 84.12 219 LEU A N 1
ATOM 1794 C CA . LEU A 1 219 ? 1.340 -8.062 6.581 1.00 84.12 219 LEU A CA 1
ATOM 1795 C C . LEU A 1 219 ? 2.256 -8.939 7.436 1.00 84.12 219 LEU A C 1
ATOM 1797 O O . LEU A 1 219 ? 2.221 -10.167 7.340 1.00 84.12 219 LEU A O 1
ATOM 1801 N N . TYR A 1 220 ? 3.015 -8.296 8.316 1.00 77.25 220 TYR A N 1
ATOM 1802 C CA . TYR A 1 220 ? 3.902 -8.938 9.274 1.00 77.25 220 TYR A CA 1
ATOM 1803 C C . TYR A 1 220 ? 3.829 -8.221 10.625 1.00 77.25 220 TYR A C 1
ATOM 1805 O O . TYR A 1 220 ? 3.641 -7.008 10.666 1.00 77.25 220 TYR A O 1
ATOM 1813 N N . ALA A 1 221 ? 4.032 -8.916 11.742 1.00 74.44 221 ALA A N 1
ATOM 1814 C CA . ALA A 1 221 ? 4.196 -8.254 13.034 1.00 74.44 221 ALA A CA 1
ATOM 1815 C C . ALA A 1 221 ? 5.550 -8.569 13.657 1.00 74.44 221 ALA A C 1
ATOM 1817 O O . ALA A 1 221 ? 6.023 -9.699 13.653 1.00 74.44 221 ALA A O 1
ATOM 1818 N N . SER A 1 222 ? 6.175 -7.542 14.215 1.00 69.88 222 SER A N 1
ATOM 1819 C CA . SER A 1 222 ? 7.492 -7.633 14.833 1.00 69.88 222 SER A CA 1
ATOM 1820 C C . SER A 1 222 ? 7.432 -7.254 16.302 1.00 69.88 222 SER A C 1
ATOM 1822 O O . SER A 1 222 ? 6.742 -6.305 16.697 1.00 69.88 222 SER A O 1
ATOM 1824 N N . ARG A 1 223 ? 8.214 -7.958 17.117 1.00 65.69 223 ARG A N 1
ATOM 1825 C CA . ARG A 1 223 ? 8.493 -7.533 18.490 1.00 65.69 223 ARG A CA 1
ATOM 1826 C C . ARG A 1 223 ? 9.449 -6.342 18.482 1.00 65.69 223 ARG A C 1
ATOM 1828 O O . ARG A 1 223 ? 10.307 -6.238 17.607 1.00 65.69 223 ARG A O 1
ATOM 1835 N N . ALA A 1 224 ? 9.281 -5.436 19.444 1.00 59.69 224 ALA A N 1
ATOM 1836 C CA . ALA A 1 224 ? 10.278 -4.401 19.678 1.00 59.69 224 ALA A CA 1
ATOM 1837 C C . ALA A 1 224 ? 11.559 -5.073 20.168 1.00 59.69 224 ALA A C 1
ATOM 1839 O O . ALA A 1 224 ? 11.528 -5.924 21.055 1.00 59.69 224 ALA A O 1
ATOM 1840 N N . VAL A 1 225 ? 12.677 -4.675 19.582 1.00 52.97 225 VAL A N 1
ATOM 1841 C CA . VAL A 1 225 ? 14.004 -5.026 20.080 1.00 52.97 225 VAL A CA 1
ATOM 1842 C C . VAL A 1 225 ? 14.234 -4.154 21.289 1.00 52.97 225 VAL A C 1
ATOM 1844 O O . VAL A 1 225 ? 14.182 -2.928 21.164 1.00 52.97 225 VAL A O 1
ATOM 1847 N N . GLU A 1 226 ? 14.492 -4.741 22.452 1.00 44.12 226 GLU A N 1
ATOM 1848 C CA . GLU A 1 226 ? 15.015 -3.924 23.537 1.00 44.12 226 GLU A CA 1
ATOM 1849 C C . GLU A 1 226 ? 16.366 -3.336 23.096 1.00 44.12 226 GLU A C 1
ATOM 1851 O O . GLU A 1 226 ? 17.227 -4.090 22.617 1.00 44.12 226 GLU A O 1
ATOM 1856 N N . PRO A 1 227 ? 16.571 -2.010 23.218 1.00 37.91 227 PRO A N 1
ATOM 1857 C CA . PRO A 1 227 ? 17.845 -1.376 22.908 1.00 37.91 227 PRO A CA 1
ATOM 1858 C C . PRO A 1 227 ? 18.910 -1.907 23.881 1.00 37.91 227 PRO A C 1
ATOM 1860 O O . PRO A 1 227 ? 19.071 -1.410 24.990 1.00 37.91 227 PRO A O 1
ATOM 1863 N N . GLY A 1 228 ? 19.590 -2.980 23.477 1.00 39.78 228 GLY A N 1
ATOM 1864 C CA . GLY A 1 228 ? 20.544 -3.732 24.297 1.00 39.78 228 GLY A CA 1
ATOM 1865 C C . GLY A 1 228 ? 20.631 -5.225 23.953 1.00 39.78 228 GLY A C 1
ATOM 1866 O O . GLY A 1 228 ? 21.679 -5.830 24.167 1.00 39.78 228 GLY A O 1
ATOM 1867 N N . ALA A 1 229 ? 19.584 -5.816 23.363 1.00 38.34 229 ALA A N 1
ATOM 1868 C CA . ALA A 1 229 ? 19.567 -7.240 23.004 1.00 38.34 229 ALA A CA 1
ATOM 1869 C C . ALA A 1 229 ? 20.290 -7.554 21.675 1.00 38.34 229 ALA A C 1
ATOM 1871 O O . ALA A 1 229 ? 20.887 -8.621 21.546 1.00 38.34 229 ALA A O 1
ATOM 1872 N N . ALA A 1 230 ? 20.318 -6.608 20.727 1.00 40.28 230 ALA A N 1
ATOM 1873 C CA . ALA A 1 230 ? 20.982 -6.766 19.422 1.00 40.28 230 ALA A CA 1
ATOM 1874 C C . ALA A 1 230 ? 22.519 -6.913 19.511 1.00 40.28 230 ALA A C 1
ATOM 1876 O O . ALA A 1 230 ? 23.164 -7.421 18.603 1.00 40.28 230 ALA A O 1
ATOM 1877 N N . VAL A 1 231 ? 23.132 -6.542 20.641 1.00 39.28 231 VAL A N 1
ATOM 1878 C CA . VAL A 1 231 ? 24.600 -6.487 20.781 1.00 39.28 231 VAL A CA 1
ATOM 1879 C C . VAL A 1 231 ? 25.250 -7.879 20.890 1.00 39.28 231 VAL A C 1
ATOM 1881 O O . VAL A 1 231 ? 26.467 -7.999 20.757 1.00 39.28 231 VAL A O 1
ATOM 1884 N N . ARG A 1 232 ? 24.485 -8.957 21.125 1.00 35.03 232 ARG A N 1
ATOM 1885 C CA . ARG A 1 232 ? 25.069 -10.293 21.359 1.00 35.03 232 ARG A CA 1
ATOM 1886 C C . ARG A 1 232 ? 25.195 -11.196 20.132 1.00 35.03 232 ARG A C 1
ATOM 1888 O O . ARG A 1 232 ? 26.090 -12.035 20.150 1.00 35.03 232 ARG A O 1
ATOM 1895 N N . GLU A 1 233 ? 24.392 -11.015 19.085 1.00 36.66 233 GLU A N 1
ATOM 1896 C CA . GLU A 1 233 ? 24.573 -11.759 17.821 1.00 36.66 233 GLU A CA 1
ATOM 1897 C C . GLU A 1 233 ? 25.462 -11.003 16.818 1.00 36.66 233 GLU A C 1
ATOM 1899 O O . GLU A 1 233 ? 26.248 -11.630 16.108 1.00 36.66 233 GLU A O 1
ATOM 1904 N N . ASP A 1 234 ? 25.477 -9.665 16.854 1.00 34.78 234 ASP A N 1
ATOM 1905 C CA . ASP A 1 234 ? 26.315 -8.842 15.965 1.00 34.78 234 ASP A CA 1
ATOM 1906 C C . ASP A 1 234 ? 27.807 -8.826 16.352 1.00 34.78 234 ASP A C 1
ATOM 1908 O O . ASP A 1 234 ? 28.677 -8.526 15.529 1.00 34.78 234 ASP A O 1
ATOM 1912 N N . ALA A 1 235 ? 28.147 -9.216 17.586 1.00 35.00 235 ALA A N 1
ATOM 1913 C CA . ALA A 1 235 ? 29.537 -9.297 18.041 1.00 35.00 235 ALA A CA 1
ATOM 1914 C C . ALA A 1 235 ? 30.351 -10.405 17.337 1.00 35.00 235 ALA A C 1
ATOM 1916 O O . ALA A 1 235 ? 31.580 -10.374 17.385 1.00 35.00 235 ALA A O 1
ATOM 1917 N N . ALA A 1 236 ? 29.698 -11.355 16.655 1.00 36.00 236 ALA A N 1
ATOM 1918 C CA . ALA A 1 236 ? 30.378 -12.360 15.833 1.00 36.00 236 ALA A CA 1
ATOM 1919 C C . ALA A 1 236 ? 30.611 -11.904 14.373 1.00 36.00 236 ALA A C 1
ATOM 1921 O O . ALA A 1 236 ? 31.463 -12.473 13.693 1.00 36.00 236 ALA A O 1
ATOM 1922 N N . LEU A 1 237 ? 29.908 -10.865 13.899 1.00 37.53 237 LEU A N 1
ATOM 1923 C CA . LEU A 1 237 ? 29.992 -10.339 12.523 1.00 37.53 237 LEU A CA 1
ATOM 1924 C C . LEU A 1 237 ? 30.790 -9.027 12.403 1.00 37.53 237 LEU A C 1
ATOM 1926 O O . LEU A 1 237 ? 31.213 -8.657 11.307 1.00 37.53 237 LEU A O 1
ATOM 1930 N N . ALA A 1 238 ? 31.092 -8.357 13.518 1.00 35.75 238 ALA A N 1
ATOM 1931 C CA . ALA A 1 238 ? 31.883 -7.122 13.549 1.00 35.75 238 ALA A CA 1
ATOM 1932 C C . ALA A 1 238 ? 33.386 -7.285 13.195 1.00 35.75 238 ALA A C 1
ATOM 1934 O O . ALA A 1 238 ? 34.124 -6.300 13.192 1.00 35.75 238 ALA A O 1
ATOM 1935 N N . ALA A 1 239 ? 33.864 -8.492 12.859 1.00 39.31 239 ALA A N 1
ATOM 1936 C CA . ALA A 1 239 ? 35.250 -8.717 12.423 1.00 39.31 239 ALA A CA 1
ATOM 1937 C C . ALA A 1 239 ? 35.517 -8.339 10.948 1.00 39.31 239 ALA A C 1
ATOM 1939 O O . ALA A 1 239 ? 36.672 -8.310 10.523 1.00 39.31 239 ALA A O 1
ATOM 1940 N N . THR A 1 240 ? 34.486 -8.012 10.162 1.00 36.00 240 THR A N 1
ATOM 1941 C CA . THR A 1 240 ? 34.618 -7.621 8.746 1.00 36.00 240 THR A CA 1
ATOM 1942 C C . THR A 1 240 ? 33.891 -6.311 8.447 1.00 36.00 240 THR A C 1
ATOM 1944 O O . THR A 1 240 ? 32.827 -6.312 7.846 1.00 36.00 240 THR A O 1
ATOM 1947 N N . GLY A 1 241 ? 34.474 -5.185 8.871 1.00 30.45 241 GLY A N 1
ATOM 1948 C CA . GLY A 1 241 ? 34.426 -3.885 8.173 1.00 30.45 241 GLY A CA 1
ATOM 1949 C C . GLY A 1 241 ? 33.086 -3.306 7.674 1.00 30.45 241 GLY A C 1
ATOM 1950 O O . GLY A 1 241 ? 33.115 -2.498 6.748 1.00 30.45 241 GLY A O 1
ATOM 1951 N N . GLY A 1 242 ? 31.935 -3.686 8.231 1.00 29.66 242 GLY A N 1
ATOM 1952 C CA . GLY A 1 242 ? 30.615 -3.202 7.814 1.00 29.66 242 GLY A CA 1
ATOM 1953 C C . GLY A 1 242 ? 30.170 -1.925 8.536 1.00 29.66 242 GLY A C 1
ATOM 1954 O O . GLY A 1 242 ? 30.336 -1.786 9.744 1.00 29.66 242 GLY A O 1
ATOM 1955 N N . GLN A 1 243 ? 29.592 -0.994 7.775 1.00 29.00 243 GLN A N 1
ATOM 1956 C CA . GLN A 1 243 ? 28.972 0.264 8.216 1.00 29.00 243 GLN A CA 1
ATOM 1957 C C . GLN A 1 243 ? 27.815 0.020 9.217 1.00 29.00 243 GLN A C 1
ATOM 1959 O O . GLN A 1 243 ? 27.115 -0.984 9.081 1.00 29.00 243 GLN A O 1
ATOM 1964 N N . PRO A 1 244 ? 27.561 0.919 10.193 1.00 31.09 244 PRO A N 1
ATOM 1965 C CA . PRO A 1 244 ? 26.560 0.696 11.237 1.00 31.09 244 PRO A CA 1
ATOM 1966 C C . PRO A 1 244 ? 25.134 0.649 10.668 1.00 31.09 244 PRO A C 1
ATOM 1968 O O . PRO A 1 244 ? 24.670 1.593 10.025 1.00 31.09 244 PRO A O 1
ATOM 1971 N N . ALA A 1 245 ? 24.445 -0.463 10.925 1.00 35.34 245 ALA A N 1
ATOM 1972 C CA . ALA A 1 245 ? 23.033 -0.658 10.630 1.00 35.34 245 ALA A CA 1
ATOM 1973 C C . ALA A 1 245 ? 22.146 0.199 11.557 1.00 35.34 245 ALA A C 1
ATOM 1975 O O . ALA A 1 245 ? 22.488 0.457 12.712 1.00 35.34 245 ALA A O 1
ATOM 1976 N N . ALA A 1 246 ? 20.990 0.632 11.046 1.00 33.47 246 ALA A N 1
ATOM 1977 C CA . ALA A 1 246 ? 19.890 1.134 11.874 1.00 33.47 246 ALA A CA 1
ATOM 1978 C C . ALA A 1 246 ? 19.425 0.021 12.841 1.00 33.47 246 ALA A C 1
ATOM 1980 O O . ALA A 1 246 ? 19.652 -1.147 12.526 1.00 33.47 246 ALA A O 1
ATOM 1981 N N . PRO A 1 247 ? 18.811 0.342 14.000 1.00 36.66 247 PRO A N 1
ATOM 1982 C CA . PRO A 1 247 ? 18.579 -0.623 15.073 1.00 36.66 247 PRO A CA 1
ATOM 1983 C C . PRO A 1 247 ? 17.563 -1.683 14.634 1.00 36.66 247 PRO A C 1
ATOM 1985 O O . PRO A 1 247 ? 16.350 -1.497 14.724 1.00 36.66 247 PRO A O 1
ATOM 1988 N N . ASP A 1 248 ? 18.109 -2.777 14.119 1.00 49.22 248 ASP A N 1
ATOM 1989 C CA . ASP A 1 248 ? 17.447 -4.015 13.754 1.00 49.22 248 ASP A CA 1
ATOM 1990 C C . ASP A 1 248 ? 17.507 -4.986 14.944 1.00 49.22 248 ASP A C 1
ATOM 1992 O O . ASP A 1 248 ? 18.322 -4.872 15.856 1.00 49.22 248 ASP A O 1
ATOM 1996 N N . GLY A 1 249 ? 16.606 -5.949 14.950 1.00 42.12 249 GLY A N 1
ATOM 1997 C CA . GLY A 1 249 ? 16.437 -6.937 16.022 1.00 42.12 249 GLY A CA 1
ATOM 1998 C C . GLY A 1 249 ? 14.970 -7.273 16.260 1.00 42.12 249 GLY A C 1
ATOM 1999 O O . GLY A 1 249 ? 14.595 -7.865 17.274 1.00 42.12 249 GLY A O 1
ATOM 2000 N N . ALA A 1 250 ? 14.113 -6.853 15.326 1.00 45.22 250 ALA A N 1
ATOM 2001 C CA . ALA A 1 250 ? 12.766 -7.354 15.230 1.00 45.22 250 ALA A CA 1
ATOM 2002 C C . ALA A 1 250 ? 12.883 -8.858 14.972 1.00 45.22 250 ALA A C 1
ATOM 2004 O O . ALA A 1 250 ? 13.305 -9.289 13.894 1.00 45.22 250 ALA A O 1
ATOM 2005 N N . ILE A 1 251 ? 12.559 -9.655 15.989 1.00 49.97 251 ILE A N 1
ATOM 2006 C CA . ILE A 1 251 ? 12.393 -11.093 15.822 1.00 49.97 251 ILE A CA 1
ATOM 2007 C C . ILE A 1 251 ? 11.150 -11.275 14.960 1.00 49.97 251 ILE A C 1
ATOM 2009 O O . ILE A 1 251 ? 10.062 -10.791 15.293 1.00 49.97 251 ILE A O 1
ATOM 2013 N N . GLU A 1 252 ? 11.346 -11.929 13.819 1.00 55.72 252 GLU A N 1
ATOM 2014 C CA . GLU A 1 252 ? 10.272 -12.322 12.926 1.00 55.72 252 GLU A CA 1
ATOM 2015 C C . GLU A 1 252 ? 9.461 -13.437 13.609 1.00 55.72 252 GLU A C 1
ATOM 2017 O O . GLU A 1 252 ? 9.686 -14.626 13.393 1.00 55.72 252 GLU A O 1
ATOM 2022 N N . ASP A 1 253 ? 8.473 -13.042 14.418 1.00 52.25 253 ASP A N 1
ATOM 2023 C CA . ASP A 1 253 ? 7.511 -13.964 15.024 1.00 52.25 253 ASP A CA 1
ATOM 2024 C C . ASP A 1 253 ? 6.309 -14.180 14.094 1.00 52.25 253 ASP A C 1
ATOM 2026 O O . ASP A 1 253 ? 5.462 -13.318 13.893 1.00 52.25 253 ASP A O 1
ATOM 2030 N N . SER A 1 254 ? 6.338 -15.353 13.466 1.00 53.00 254 SER A N 1
ATOM 2031 C CA . SER A 1 254 ? 5.329 -16.029 12.647 1.00 53.00 254 SER A CA 1
ATOM 2032 C C . SER A 1 254 ? 3.960 -15.362 12.434 1.00 53.00 254 SER A C 1
ATOM 2034 O O . SER A 1 254 ? 3.106 -15.364 13.317 1.00 53.00 254 SER A O 1
ATOM 2036 N N . GLY A 1 255 ? 3.696 -15.026 11.173 1.00 56.50 255 GLY A N 1
ATOM 2037 C CA . GLY A 1 255 ? 2.366 -14.890 10.577 1.00 56.50 255 GLY A CA 1
ATOM 2038 C C . GLY A 1 255 ? 2.506 -14.184 9.233 1.00 56.50 255 GLY A C 1
ATOM 2039 O O . GLY A 1 255 ? 3.143 -13.143 9.145 1.00 56.50 255 GLY A O 1
ATOM 2040 N N . TYR A 1 256 ? 2.003 -14.807 8.174 1.00 61.72 256 TYR A N 1
ATOM 2041 C CA . TYR A 1 256 ? 1.980 -14.236 6.833 1.00 61.72 256 TYR A CA 1
ATOM 2042 C C . TYR A 1 256 ? 0.521 -14.038 6.466 1.00 61.72 256 TYR A C 1
ATOM 2044 O O . TYR A 1 256 ? -0.275 -14.973 6.584 1.00 61.72 256 TYR A O 1
ATOM 2052 N N . TYR A 1 257 ? 0.193 -12.831 6.028 1.00 62.62 257 TYR A N 1
ATOM 2053 C CA . TYR A 1 257 ? -1.091 -12.553 5.421 1.00 62.62 257 TYR A CA 1
ATOM 2054 C C . TYR A 1 257 ? -0.861 -11.773 4.142 1.00 62.62 257 TYR A C 1
ATOM 2056 O O . TYR A 1 257 ? -0.343 -10.651 4.161 1.00 62.62 257 TYR A O 1
ATOM 2064 N N . ASP A 1 258 ? -1.220 -12.417 3.040 1.00 70.88 258 ASP A N 1
ATOM 2065 C CA . ASP A 1 258 ? -1.258 -11.782 1.744 1.00 70.88 258 ASP A CA 1
ATOM 2066 C C . ASP A 1 258 ? -2.422 -10.799 1.712 1.00 70.88 258 ASP A C 1
ATOM 2068 O O . ASP A 1 258 ? -3.594 -11.166 1.773 1.00 70.88 258 ASP A O 1
ATOM 2072 N N . LEU A 1 259 ? -2.075 -9.525 1.638 1.00 61.75 259 LEU A N 1
ATOM 2073 C CA . LEU A 1 259 ? -3.031 -8.444 1.542 1.00 61.75 259 LEU A CA 1
ATOM 2074 C C . LEU A 1 259 ? -3.489 -8.286 0.063 1.00 61.75 259 LEU A C 1
ATOM 2076 O O . LEU A 1 259 ? -4.394 -7.528 -0.262 1.00 61.75 259 LEU A O 1
ATOM 2080 N N . THR A 1 260 ? -2.957 -9.036 -0.890 1.00 63.09 260 THR A N 1
ATOM 2081 C CA . THR A 1 260 ? -3.170 -8.789 -2.325 1.00 63.09 260 THR A CA 1
ATOM 2082 C C . THR A 1 260 ? -4.354 -9.511 -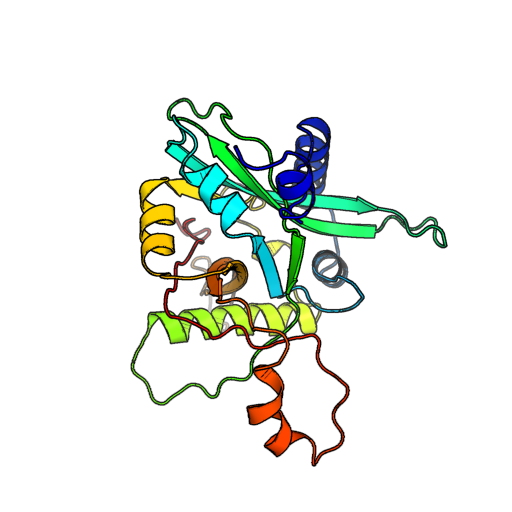2.942 1.00 63.09 260 THR A C 1
ATOM 2084 O O . THR A 1 260 ? -4.321 -9.930 -4.094 1.00 63.09 260 THR A O 1
ATOM 2087 N N . ALA A 1 261 ? -5.476 -9.567 -2.229 1.00 60.88 261 ALA A N 1
ATOM 2088 C CA . ALA A 1 261 ? -6.744 -9.891 -2.869 1.00 60.88 261 ALA A CA 1
ATOM 2089 C C . ALA A 1 261 ? -7.221 -8.710 -3.751 1.00 60.88 261 ALA A C 1
ATOM 2091 O O . ALA A 1 261 ? -8.100 -7.938 -3.360 1.00 60.88 261 ALA A O 1
ATOM 2092 N N . PRO A 1 262 ? -6.633 -8.525 -4.945 1.00 49.41 262 PRO A N 1
ATOM 2093 C CA . PRO A 1 262 ? -7.438 -8.435 -6.135 1.00 49.41 262 PRO A CA 1
ATOM 2094 C C . PRO A 1 262 ? -6.847 -9.293 -7.247 1.00 49.41 262 PRO A C 1
ATOM 2096 O O . PRO A 1 262 ? -5.647 -9.439 -7.457 1.00 49.41 262 PRO A O 1
ATOM 2099 N N . CYS A 1 263 ? -7.781 -9.833 -7.997 1.00 46.53 263 CYS A N 1
ATOM 2100 C CA . CYS A 1 263 ? -7.550 -10.606 -9.183 1.00 46.53 263 CYS A CA 1
ATOM 2101 C C . CYS A 1 263 ? -6.601 -9.932 -10.199 1.00 46.53 263 CYS A C 1
ATOM 2103 O O . CYS A 1 263 ? -6.768 -8.736 -10.471 1.00 46.53 263 CYS A O 1
ATOM 2105 N N . PRO A 1 264 ? -5.660 -10.682 -10.813 1.00 48.00 264 PRO A N 1
ATOM 2106 C CA . PRO A 1 264 ? -4.922 -10.213 -11.988 1.00 48.00 264 PRO A CA 1
ATOM 2107 C C . PRO A 1 264 ? -5.893 -9.773 -13.096 1.00 48.00 264 PRO A C 1
ATOM 2109 O O . PRO A 1 264 ? -7.079 -10.089 -13.044 1.00 48.00 264 PRO A O 1
ATOM 2112 N N . ARG A 1 265 ? -5.399 -9.080 -14.136 1.00 44.19 265 ARG A N 1
ATOM 2113 C CA . ARG A 1 265 ? -6.204 -8.654 -15.311 1.00 44.19 265 ARG A CA 1
ATOM 2114 C C . ARG A 1 265 ? -7.102 -9.753 -15.906 1.00 44.19 265 ARG A C 1
ATOM 2116 O O . ARG A 1 265 ? -8.062 -9.435 -16.600 1.00 44.19 265 ARG A O 1
ATOM 2123 N N . THR A 1 266 ? -6.748 -11.012 -15.661 1.00 36.38 266 THR A N 1
ATOM 2124 C CA . THR A 1 266 ? -7.409 -12.222 -16.146 1.00 36.38 266 THR A CA 1
ATOM 2125 C C . THR A 1 266 ? -8.578 -12.698 -15.281 1.00 36.38 266 THR A C 1
ATOM 2127 O O . THR A 1 266 ? -9.203 -13.694 -15.644 1.00 36.38 266 THR A O 1
ATOM 2130 N N . CYS A 1 267 ? -8.894 -12.029 -14.168 1.00 40.81 267 CYS A N 1
ATOM 2131 C CA . CYS A 1 267 ? -10.257 -12.056 -13.645 1.00 40.81 267 CYS A CA 1
ATOM 2132 C C . CYS A 1 267 ? -11.016 -10.772 -14.048 1.00 40.81 267 CYS A C 1
ATOM 2134 O O . CYS A 1 267 ? -12.254 -10.836 -14.147 1.00 40.81 267 CYS A O 1
#

Sequence (267 aa):
MIDADTQKSLLKTRLISSLEYDEWVLNWKKQEYATILPHEWSRLFKHDGKVLTGVTFEFAVLSYLLSTPGVATVKMRFGLRKWHTPESLEEHQEFHLILFGVDNANEIVTPYFTSYAFTYHYRQGQLGEGGNLPRALMRQWEEEWYQQAKAEAVDHAMFTVRYGLLQGYNYPLGEIMSALGAFNGAANVQIRFGLHRYYDSDYVSDLEPATRYAFGLILYASRAVEPGAAVREDAALAATGGQPAAPDGAIEDSGYYDLTAPCPRTC

Secondary structure (DSSP, 8-state):
---HHHHTSS---EEE-HHHHHHHHHHHHHTTS----HHHHHHHTEETTEEP-EEEEEHHHHHHHHHSTT--EEEEEEEEEEEE-TT---EEEEEEEEEEEE-TT--B-SPEEE-SEEE--------PSS--HHHHHHHHHHHHHHHHHHTT---GGGGEETTEE--EEEEEHHHHHHHHHT-TT-SEEEEEEEEEEEE-S---SSSPPPEEEEEEEEEEEEPPPPTTTGGGTGGGTTTS-PPPPPS----B-S--EE---S--TT-

Radius of gyration: 19.64 Å; chains: 1; bounding box: 58×51×66 Å

Organism: NCBI:txid1227739

pLDDT: mean 76.28, std 20.63, range [29.0, 98.25]